Protein AF-A0A2T4XDN0-F1 (afdb_monomer_lite)

Sequence (209 aa):
MNRMSPDAYRINPTPLPFGFSVPSSPRSLPLSPVLFPLLLPLLFMLLFMYSCTPAAEEPDVRLRVDGTRIVNHEGNFLIKSIGTGNWMIQEGYMMQSSGAGIINHTQFRRKLEEVMGEARTAEFYEHWLASHMTRADVDSMKAWGFNAIRPALHYKWFTLPVEEEVWGEDPWDEKLLTGEQVAGELLSGEQVTGEQVTGEQVAGENTTM

Radius of gyration: 35.94 Å; chains: 1; bounding box: 91×111×46 Å

Structure (mmCIF, N/CA/C/O backbone):
data_AF-A0A2T4XDN0-F1
#
_entry.id   AF-A0A2T4XDN0-F1
#
loop_
_atom_site.group_PDB
_atom_site.id
_atom_site.type_symbol
_atom_site.label_atom_id
_atom_site.label_alt_id
_atom_site.label_comp_id
_atom_site.label_asym_id
_atom_site.label_entity_id
_atom_site.label_seq_id
_atom_site.pdbx_PDB_ins_code
_atom_site.Cartn_x
_atom_site.Cartn_y
_atom_site.Cartn_z
_atom_site.occupancy
_atom_site.B_iso_or_equiv
_atom_site.auth_seq_id
_atom_site.auth_comp_id
_atom_site.auth_asym_id
_atom_site.auth_atom_id
_atom_site.pdbx_PDB_model_num
ATOM 1 N N . MET A 1 1 ? -18.061 -53.455 -21.229 1.00 41.09 1 MET A N 1
ATOM 2 C CA . MET A 1 1 ? -18.573 -54.533 -20.360 1.00 41.09 1 MET A CA 1
ATOM 3 C C . MET A 1 1 ? -19.620 -53.953 -19.415 1.00 41.09 1 MET A C 1
ATOM 5 O O . MET A 1 1 ? -19.300 -53.048 -18.663 1.00 41.09 1 MET A O 1
ATOM 9 N N . ASN A 1 2 ? -20.851 -54.450 -19.552 1.00 42.31 2 ASN A N 1
ATOM 10 C CA . ASN A 1 2 ? -21.975 -54.531 -18.609 1.00 42.31 2 ASN A CA 1
ATOM 11 C C . ASN A 1 2 ? -22.352 -53.339 -17.709 1.00 42.31 2 ASN A C 1
ATOM 13 O O . ASN A 1 2 ? -21.831 -53.162 -16.613 1.00 42.31 2 ASN A O 1
ATOM 17 N N . ARG A 1 3 ? -23.432 -52.660 -18.135 1.00 43.84 3 ARG A N 1
ATOM 18 C CA . ARG A 1 3 ? -24.469 -52.112 -17.245 1.00 43.84 3 ARG A CA 1
ATOM 19 C C . ARG A 1 3 ? -25.042 -53.245 -16.391 1.00 43.84 3 ARG A C 1
ATOM 21 O O . ARG A 1 3 ? -25.419 -54.282 -16.933 1.00 43.84 3 ARG A O 1
ATOM 28 N N . MET A 1 4 ? -25.131 -53.034 -15.085 1.00 44.88 4 MET A N 1
ATOM 29 C CA . MET A 1 4 ? -25.790 -53.957 -14.166 1.00 44.88 4 MET A CA 1
ATOM 30 C C . MET A 1 4 ? -27.274 -53.568 -14.065 1.00 44.88 4 MET A C 1
ATOM 32 O O . MET A 1 4 ? -27.595 -52.423 -13.751 1.00 44.88 4 MET A O 1
ATOM 36 N N . SER A 1 5 ? -28.154 -54.506 -14.429 1.00 51.31 5 SER A N 1
ATOM 37 C CA . SER A 1 5 ? -29.617 -54.377 -14.401 1.00 51.31 5 SER A CA 1
ATOM 38 C C . SER A 1 5 ? -30.151 -54.603 -12.978 1.00 51.31 5 SER A C 1
ATOM 40 O O . SER A 1 5 ? -29.707 -55.555 -12.330 1.00 51.31 5 SER A O 1
ATOM 42 N N . PRO A 1 6 ? -31.092 -53.786 -12.478 1.00 51.03 6 PRO A N 1
ATOM 43 C CA . PRO A 1 6 ? -31.635 -53.906 -11.130 1.00 51.03 6 PRO A CA 1
ATOM 44 C C . PRO A 1 6 ? -32.832 -54.875 -11.099 1.00 51.03 6 PRO A C 1
ATOM 46 O O . PRO A 1 6 ? -33.974 -54.442 -11.050 1.00 51.03 6 PRO A O 1
ATOM 49 N N . ASP A 1 7 ? -32.577 -56.187 -11.116 1.00 52.84 7 ASP A N 1
ATOM 50 C CA . ASP A 1 7 ? -33.624 -57.230 -11.027 1.00 52.84 7 ASP A CA 1
ATOM 51 C C . ASP A 1 7 ? -33.328 -58.284 -9.943 1.00 52.84 7 ASP A C 1
ATOM 53 O O . ASP A 1 7 ? -33.542 -59.484 -10.116 1.00 52.84 7 ASP A O 1
ATOM 57 N N . ALA A 1 8 ? -32.839 -57.854 -8.782 1.00 51.38 8 ALA A N 1
ATOM 58 C CA . ALA A 1 8 ? -32.675 -58.729 -7.626 1.00 51.38 8 ALA A CA 1
ATOM 59 C C . ALA A 1 8 ? -33.581 -58.253 -6.492 1.00 51.38 8 ALA A C 1
ATOM 61 O O . ALA A 1 8 ? -33.166 -57.424 -5.699 1.00 51.38 8 ALA A O 1
ATOM 62 N N . TYR A 1 9 ? -34.830 -58.729 -6.485 1.00 42.81 9 TYR A N 1
ATOM 63 C CA . TYR A 1 9 ? -35.615 -59.157 -5.311 1.00 42.81 9 TYR A CA 1
ATOM 64 C C . TYR A 1 9 ? -37.081 -59.331 -5.736 1.00 42.81 9 TYR A C 1
ATOM 66 O O . TYR A 1 9 ? -37.933 -58.470 -5.527 1.00 42.81 9 TYR A O 1
ATOM 74 N N . ARG A 1 10 ? -37.389 -60.468 -6.370 1.00 42.38 10 ARG A N 1
ATOM 75 C CA . ARG A 1 10 ? -38.767 -60.872 -6.669 1.00 42.38 10 ARG A CA 1
ATOM 76 C C . ARG A 1 10 ? -39.216 -61.867 -5.595 1.00 42.38 10 ARG A C 1
ATOM 78 O O . ARG A 1 10 ? -38.864 -63.040 -5.641 1.00 42.38 10 ARG A O 1
ATOM 85 N N . ILE A 1 11 ? -39.950 -61.375 -4.602 1.00 51.44 11 ILE A N 1
ATOM 86 C CA . ILE A 1 11 ? -40.588 -62.179 -3.552 1.00 51.44 11 ILE A CA 1
ATOM 87 C C . ILE A 1 11 ? -41.986 -62.576 -4.041 1.00 51.44 11 ILE A C 1
ATOM 89 O O . ILE A 1 11 ? -42.805 -61.709 -4.332 1.00 51.44 11 ILE A O 1
ATOM 93 N N . ASN A 1 12 ? -42.243 -63.882 -4.162 1.00 49.56 12 ASN A N 1
ATOM 94 C CA . ASN A 1 12 ? -43.568 -64.441 -4.448 1.00 49.56 12 ASN A CA 1
ATOM 95 C C . ASN A 1 12 ? -44.382 -64.515 -3.144 1.00 49.56 12 ASN A C 1
ATOM 97 O O . ASN A 1 12 ? -43.964 -65.240 -2.239 1.00 49.56 12 ASN A O 1
ATOM 101 N N . PRO A 1 13 ? -45.538 -63.840 -3.023 1.00 51.66 13 PRO A N 1
ATOM 102 C CA . PRO A 1 13 ? -46.387 -63.994 -1.851 1.00 51.66 13 PRO A CA 1
ATOM 103 C C . PRO A 1 13 ? -47.275 -65.243 -1.970 1.00 51.66 13 PRO A C 1
ATOM 105 O O . PRO A 1 13 ? -48.045 -65.405 -2.916 1.00 51.66 13 PRO A O 1
ATOM 108 N N . THR A 1 14 ? -47.181 -66.121 -0.974 1.00 58.44 14 THR A N 1
ATOM 109 C CA . THR A 1 14 ? -48.175 -67.155 -0.652 1.00 58.44 14 THR A CA 1
ATOM 110 C C . THR A 1 14 ? -49.525 -66.524 -0.278 1.00 58.44 14 THR A C 1
ATOM 112 O O . THR A 1 14 ? -49.529 -65.481 0.381 1.00 58.44 14 THR A O 1
ATOM 115 N N . PRO A 1 15 ? -50.672 -67.135 -0.628 1.00 51.84 15 PRO A N 1
ATOM 116 C CA . PRO A 1 15 ? -51.981 -66.567 -0.323 1.00 51.84 15 PRO A CA 1
ATOM 117 C C . PRO A 1 15 ? -52.324 -66.742 1.163 1.00 51.84 15 PRO A C 1
ATOM 119 O O . PRO A 1 15 ? -52.249 -67.845 1.703 1.00 51.84 15 PRO A O 1
ATOM 122 N N . LEU A 1 16 ? -52.720 -65.652 1.823 1.00 58.50 16 LEU A N 1
ATOM 123 C CA . LEU A 1 16 ? -53.321 -65.697 3.156 1.00 58.50 16 LEU A CA 1
ATOM 124 C C . LEU A 1 16 ? -54.776 -66.191 3.045 1.00 58.50 16 LEU A C 1
ATOM 126 O O . LEU A 1 16 ? -55.491 -65.758 2.137 1.00 58.50 16 LEU A O 1
ATOM 130 N N . PRO A 1 17 ? -55.252 -67.061 3.955 1.00 58.19 17 PRO A N 1
ATOM 131 C CA . PRO A 1 17 ? -56.681 -67.261 4.141 1.00 58.19 17 PRO A CA 1
ATOM 132 C C . PRO A 1 17 ? -57.244 -66.013 4.838 1.00 58.19 17 PRO A C 1
ATOM 134 O O . PRO A 1 17 ? -56.482 -65.219 5.373 1.00 58.19 17 PRO A O 1
ATOM 137 N N . PHE A 1 18 ? -58.565 -65.867 4.870 1.00 52.88 18 PHE A N 1
ATOM 138 C CA . PHE A 1 18 ? -59.330 -64.713 5.376 1.00 52.88 18 PHE A CA 1
ATOM 139 C C . PHE A 1 18 ? -59.711 -63.707 4.289 1.00 52.88 18 PHE A C 1
ATOM 141 O O . PHE A 1 18 ? -59.019 -62.738 3.988 1.00 52.88 18 PHE A O 1
ATOM 148 N N . GLY A 1 19 ? -60.894 -63.953 3.721 1.00 57.25 19 GLY A N 1
ATOM 149 C CA . GLY A 1 19 ? -61.619 -62.971 2.937 1.00 57.25 19 GLY A CA 1
ATOM 150 C C . GLY A 1 19 ? -61.902 -61.728 3.774 1.00 57.25 19 GLY A C 1
ATOM 151 O O . GLY A 1 19 ? -62.598 -61.791 4.785 1.00 57.25 19 GLY A O 1
ATOM 152 N N . PHE A 1 20 ? -61.378 -60.597 3.319 1.00 48.47 20 PHE A N 1
ATOM 153 C CA . PHE A 1 20 ? -61.813 -59.282 3.751 1.00 48.47 20 PHE A CA 1
ATOM 154 C C . PHE A 1 20 ? -62.616 -58.657 2.616 1.00 48.47 20 PHE A C 1
ATOM 156 O O . PHE A 1 20 ? -62.112 -58.425 1.519 1.00 48.47 20 PHE A O 1
ATOM 163 N N . SER A 1 21 ? -63.897 -58.426 2.888 1.00 54.69 21 SER A N 1
ATOM 164 C CA . SER A 1 21 ? -64.780 -57.646 2.031 1.00 54.69 21 SER A CA 1
ATOM 165 C C . SER A 1 21 ? -64.221 -56.231 1.882 1.00 54.69 21 SER A C 1
ATOM 167 O O . SER A 1 21 ? -63.959 -55.561 2.880 1.00 54.69 21 SER A O 1
ATOM 169 N N . VAL A 1 22 ? -64.066 -55.768 0.641 1.00 60.12 22 VAL A N 1
ATOM 170 C CA . VAL A 1 22 ? -63.675 -54.389 0.320 1.00 60.12 22 VAL A CA 1
ATOM 171 C C . VAL A 1 22 ? -64.806 -53.446 0.752 1.00 60.12 22 VAL A C 1
ATOM 173 O O . VAL A 1 22 ? -65.928 -53.612 0.268 1.00 60.12 22 VAL A O 1
ATOM 176 N N . PRO A 1 23 ? -64.573 -52.458 1.636 1.00 55.84 23 PRO A N 1
ATOM 177 C CA . PRO A 1 23 ? -65.568 -51.432 1.893 1.00 55.84 23 PRO A CA 1
ATOM 178 C C . PRO A 1 23 ? -65.577 -50.436 0.727 1.00 55.84 23 PRO A C 1
ATOM 180 O O . PRO A 1 23 ? -64.549 -49.918 0.294 1.00 55.84 23 PRO A O 1
ATOM 183 N N . SER A 1 24 ? -66.773 -50.191 0.207 1.00 59.44 24 SER A N 1
ATOM 184 C CA . SER A 1 24 ? -67.073 -49.236 -0.853 1.00 59.44 24 SER A CA 1
ATOM 185 C C . SER A 1 24 ? -66.665 -47.806 -0.478 1.00 59.44 24 SER A C 1
ATOM 187 O O . SER A 1 24 ? -67.216 -47.251 0.469 1.00 59.44 24 SER A O 1
ATOM 189 N N . SER A 1 25 ? -65.795 -47.208 -1.302 1.00 63.31 25 SER A N 1
ATOM 190 C CA . SER A 1 25 ? -65.427 -45.779 -1.406 1.00 63.31 25 SER A CA 1
ATOM 191 C C . SER A 1 25 ? -64.879 -45.080 -0.143 1.00 63.31 25 SER A C 1
ATOM 193 O O . SER A 1 25 ? -65.433 -45.226 0.946 1.00 63.31 25 SER A O 1
ATOM 195 N N . PRO A 1 26 ? -63.823 -44.247 -0.258 1.00 54.81 26 PRO A N 1
ATOM 196 C CA . PRO A 1 26 ? -63.351 -43.455 0.870 1.00 54.81 26 PRO A CA 1
ATOM 197 C C . PRO A 1 26 ? -64.434 -42.445 1.260 1.00 54.81 26 PRO A C 1
ATOM 199 O O . PRO A 1 26 ? -64.759 -41.525 0.510 1.00 54.81 26 PRO A O 1
ATOM 202 N N . ARG A 1 27 ? -65.003 -42.624 2.453 1.00 60.25 27 ARG A N 1
ATOM 203 C CA . ARG A 1 27 ? -65.869 -41.631 3.088 1.00 60.25 27 ARG A CA 1
ATOM 204 C C . ARG A 1 27 ? -64.996 -40.406 3.358 1.00 60.25 27 ARG A C 1
ATOM 206 O O . ARG A 1 27 ? -64.143 -40.443 4.241 1.00 60.25 27 ARG A O 1
ATOM 213 N N . SER A 1 28 ? -65.166 -39.355 2.560 1.00 59.00 28 SER A N 1
ATOM 214 C CA . SER A 1 28 ? -64.529 -38.059 2.783 1.00 59.00 28 SER A CA 1
ATOM 215 C C . SER A 1 28 ? -64.832 -37.616 4.212 1.00 59.00 28 SER A C 1
ATOM 217 O O . SER A 1 28 ? -65.996 -37.387 4.550 1.00 59.00 28 SER A O 1
ATOM 219 N N . LEU A 1 29 ? -63.806 -37.546 5.059 1.00 65.00 29 LEU A N 1
ATOM 220 C CA . LEU A 1 29 ? -63.936 -36.951 6.382 1.00 65.00 29 LEU A CA 1
ATOM 221 C C . LEU A 1 29 ? -64.414 -35.508 6.180 1.00 65.00 29 LEU A C 1
ATOM 223 O O . LEU A 1 29 ? -63.736 -34.755 5.475 1.00 65.00 29 LEU A O 1
ATOM 227 N N . PRO A 1 30 ? -65.566 -35.105 6.740 1.00 55.44 30 PRO A N 1
ATOM 228 C CA . PRO A 1 30 ? -65.969 -33.718 6.671 1.00 55.44 30 PRO A CA 1
ATOM 229 C C . PRO A 1 30 ? -65.007 -3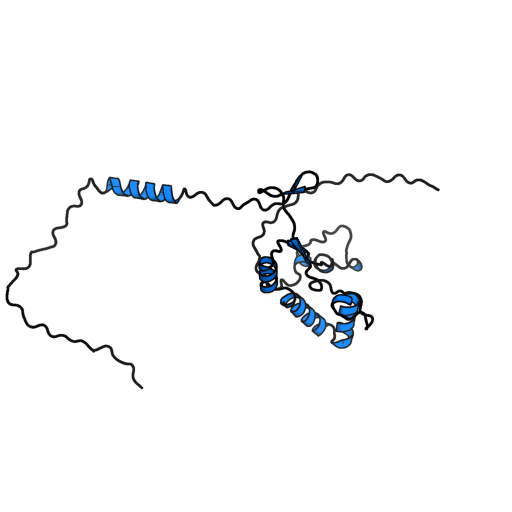2.949 7.575 1.00 55.44 30 PRO A C 1
ATOM 231 O O . PRO A 1 30 ? -65.122 -33.008 8.800 1.00 55.44 30 PRO A O 1
ATOM 234 N N . LEU A 1 31 ? -64.028 -32.252 6.990 1.00 57.78 31 LEU A N 1
ATOM 235 C CA . LEU A 1 31 ? -63.376 -31.166 7.712 1.00 57.78 31 LEU A CA 1
ATOM 236 C C . LEU A 1 31 ? -64.500 -30.224 8.142 1.00 57.78 31 LEU A C 1
ATOM 238 O O . LEU A 1 31 ? -65.220 -29.680 7.304 1.00 57.78 31 LEU A O 1
ATOM 242 N N . SER A 1 32 ? -64.713 -30.114 9.451 1.00 59.09 32 SER A N 1
ATOM 243 C CA . SER A 1 32 ? -65.764 -29.265 9.987 1.00 59.09 32 SER A CA 1
ATOM 244 C C . SER A 1 32 ? -65.513 -27.822 9.519 1.00 59.09 32 SER A C 1
ATOM 246 O O . SER A 1 32 ? -64.378 -27.339 9.593 1.00 59.09 32 SER A O 1
ATOM 248 N N . PRO A 1 33 ? -66.546 -27.096 9.057 1.00 56.62 33 PRO A N 1
ATOM 249 C CA . PRO A 1 33 ? -66.406 -25.753 8.476 1.00 56.62 33 PRO A CA 1
ATOM 250 C C . PRO A 1 33 ? -65.955 -24.684 9.490 1.00 56.62 33 PRO A C 1
ATOM 252 O O . PRO A 1 33 ? -65.863 -23.507 9.161 1.00 56.62 33 PRO A O 1
ATOM 255 N N . VAL A 1 34 ? -65.663 -25.090 10.727 1.00 58.38 34 VAL A N 1
ATOM 256 C CA . VAL A 1 34 ? -65.302 -24.227 11.853 1.00 58.38 34 VAL A CA 1
ATOM 257 C C . VAL A 1 34 ? -63.788 -24.216 12.108 1.00 58.38 34 VAL A C 1
ATOM 259 O O . VAL A 1 34 ? -63.280 -23.261 12.686 1.00 58.38 34 VAL A O 1
ATOM 262 N N . LEU A 1 35 ? -63.037 -25.227 11.644 1.00 55.84 35 LEU A N 1
ATOM 263 C CA . LEU A 1 35 ? -61.590 -25.324 11.900 1.00 55.84 35 LEU A CA 1
ATOM 264 C C . LEU A 1 35 ? -60.733 -24.578 10.855 1.00 55.84 35 LEU A C 1
ATOM 266 O O . LEU A 1 35 ? -59.644 -24.100 11.158 1.00 55.84 35 LEU A O 1
ATOM 270 N N . PHE A 1 36 ? -61.246 -24.429 9.631 1.00 56.28 36 PHE A N 1
ATOM 271 C CA . PHE A 1 36 ? -60.582 -23.732 8.522 1.00 56.28 36 PHE A CA 1
ATOM 272 C C . PHE A 1 36 ? -60.417 -22.199 8.701 1.00 56.28 36 PHE A C 1
ATOM 274 O O . PHE A 1 36 ? -59.337 -21.693 8.392 1.00 56.28 36 PHE A O 1
ATOM 281 N N . PRO A 1 37 ? -61.396 -21.432 9.238 1.00 58.31 37 PRO A N 1
ATOM 282 C CA . PRO A 1 37 ? -61.262 -19.977 9.383 1.00 58.31 37 PRO A CA 1
ATOM 283 C C . PRO A 1 37 ? -60.311 -19.547 10.511 1.00 58.31 37 PRO A C 1
ATOM 285 O O . PRO A 1 37 ? -59.967 -18.374 10.589 1.00 58.31 37 PRO A O 1
ATOM 288 N N . LEU A 1 38 ? -59.871 -20.474 11.371 1.00 62.22 38 LEU A N 1
ATOM 289 C CA . LEU A 1 38 ? -58.929 -20.218 12.469 1.00 62.22 38 LEU A CA 1
ATOM 290 C C . LEU A 1 38 ? -57.463 -20.451 12.073 1.00 62.22 38 LEU A C 1
ATOM 292 O O . LEU A 1 38 ? -56.564 -19.876 12.677 1.00 62.22 38 LEU A O 1
ATOM 296 N N . LEU A 1 39 ? -57.213 -21.259 11.040 1.00 70.06 39 LEU A N 1
ATOM 297 C CA . LEU A 1 39 ? -55.868 -21.683 10.638 1.00 70.06 39 LEU A CA 1
ATOM 298 C C . LEU A 1 39 ? -55.191 -20.668 9.699 1.00 70.06 39 LEU A C 1
ATOM 300 O O . LEU A 1 39 ? -53.987 -20.445 9.786 1.00 70.06 39 LEU A O 1
ATOM 304 N N . LEU A 1 40 ? -55.980 -19.989 8.860 1.00 78.62 40 LEU A N 1
ATOM 305 C CA . LEU A 1 40 ? -55.520 -18.913 7.979 1.00 78.62 40 LEU A CA 1
ATOM 306 C C . LEU A 1 40 ? -55.043 -17.653 8.736 1.00 78.62 40 LEU A C 1
ATOM 308 O O . LEU A 1 40 ? -53.943 -17.194 8.434 1.00 78.62 40 LEU A O 1
ATOM 312 N N . PRO A 1 41 ? -55.773 -17.101 9.731 1.00 81.00 41 PRO A N 1
ATOM 313 C CA . PRO A 1 41 ? -55.275 -15.971 10.517 1.00 81.00 41 PRO A CA 1
ATOM 314 C C . PRO A 1 41 ? -54.108 -16.366 11.430 1.00 81.00 41 PRO A C 1
ATOM 316 O O . PRO A 1 41 ? -53.241 -15.535 11.669 1.00 81.00 41 PRO A O 1
ATOM 319 N N . LEU A 1 42 ? -54.031 -17.624 11.888 1.00 79.25 42 LEU A N 1
ATOM 320 C CA . LEU A 1 42 ? -52.882 -18.135 12.646 1.00 79.25 42 LEU A CA 1
ATOM 321 C C . LEU A 1 42 ? -51.618 -18.202 11.773 1.00 79.25 42 LEU A C 1
ATOM 323 O O . LEU A 1 42 ? -50.546 -17.784 12.202 1.00 79.25 42 LEU A O 1
ATOM 327 N N . LEU A 1 43 ? -51.752 -18.672 10.528 1.00 82.81 43 LEU A N 1
ATOM 328 C CA . LEU A 1 43 ? -50.676 -18.673 9.535 1.00 82.81 43 LEU A CA 1
ATOM 329 C C . LEU A 1 43 ? -50.253 -17.241 9.172 1.00 82.81 43 LEU A C 1
ATOM 331 O O . LEU A 1 43 ? -49.061 -16.963 9.083 1.00 82.81 43 LEU A O 1
ATOM 335 N N . PHE A 1 44 ? -51.215 -16.325 9.025 1.00 79.62 44 PHE A N 1
ATOM 336 C CA . PHE A 1 44 ? -50.955 -14.907 8.763 1.00 79.62 44 PHE A CA 1
ATOM 337 C C . PHE A 1 44 ? -50.264 -14.218 9.950 1.00 79.62 44 PHE A C 1
ATOM 339 O O . PHE A 1 44 ? -49.352 -13.424 9.752 1.00 79.62 44 PHE A O 1
ATOM 346 N N . MET A 1 45 ? -50.644 -14.562 11.185 1.00 81.69 45 MET A N 1
ATOM 347 C CA . MET A 1 45 ? -50.017 -14.072 12.416 1.00 81.69 45 MET A CA 1
ATOM 348 C C . MET A 1 45 ? -48.585 -14.603 12.576 1.00 81.69 45 MET A C 1
ATOM 350 O O . MET A 1 45 ? -47.694 -13.846 12.957 1.00 81.69 45 MET A O 1
ATOM 354 N N . LEU A 1 46 ? -48.341 -15.872 12.232 1.00 80.88 46 LEU A N 1
ATOM 355 C CA . LEU A 1 46 ? -47.000 -16.466 12.192 1.00 80.88 46 LEU A CA 1
ATOM 356 C C . LEU A 1 46 ? -46.121 -15.825 11.108 1.00 80.88 46 LEU A C 1
ATOM 358 O O . LEU A 1 46 ? -44.972 -15.498 11.385 1.00 80.88 46 LEU A O 1
ATOM 362 N N . LEU A 1 47 ? -46.662 -15.577 9.911 1.00 79.06 47 LEU A N 1
ATOM 363 C CA . LEU A 1 47 ? -45.976 -14.854 8.828 1.00 79.06 47 LEU A CA 1
ATOM 364 C C . LEU A 1 47 ? -45.675 -13.395 9.198 1.00 79.06 47 LEU A C 1
ATOM 366 O O . LEU A 1 47 ? -44.596 -12.889 8.886 1.00 79.06 47 LEU A O 1
ATOM 370 N N . PHE A 1 48 ? -46.593 -12.729 9.899 1.00 77.25 48 PHE A N 1
ATOM 371 C CA . PHE A 1 48 ? -46.406 -11.360 10.377 1.00 77.25 48 PHE A CA 1
ATOM 372 C C . PHE A 1 48 ? -45.336 -11.283 11.475 1.00 77.25 48 PHE A C 1
ATOM 374 O O . PHE A 1 48 ? -44.479 -10.405 11.434 1.00 77.25 48 PHE A O 1
ATOM 381 N N . MET A 1 49 ? -45.314 -12.247 12.402 1.00 76.94 49 MET A N 1
ATOM 382 C CA . MET A 1 49 ? -44.244 -12.376 13.400 1.00 76.94 49 MET A CA 1
ATOM 383 C C . MET A 1 49 ? -42.884 -12.686 12.758 1.00 76.94 49 MET A C 1
ATOM 385 O O . MET A 1 49 ? -41.878 -12.145 13.203 1.00 76.94 49 MET A O 1
ATOM 389 N N . TYR A 1 50 ? -42.843 -13.489 11.688 1.00 74.44 50 TYR A N 1
ATOM 390 C CA . TYR A 1 50 ? -41.605 -13.786 10.950 1.00 74.44 50 TYR A CA 1
ATOM 391 C C . TYR A 1 50 ? -41.081 -12.584 10.151 1.00 74.44 50 TYR A C 1
ATOM 393 O O . TYR A 1 50 ? -39.881 -12.445 9.952 1.00 74.44 50 TYR A O 1
ATOM 401 N N . SER A 1 51 ? -41.977 -11.694 9.716 1.00 72.06 51 SER A N 1
ATOM 402 C CA . SER A 1 51 ? -41.623 -10.445 9.022 1.00 72.06 51 SER A CA 1
ATOM 403 C C . SER A 1 51 ? -41.165 -9.343 9.984 1.00 72.06 51 SER A C 1
ATOM 405 O O . SER A 1 51 ? -40.657 -8.313 9.551 1.00 72.06 51 SER A O 1
ATOM 407 N N . CYS A 1 52 ? -41.346 -9.556 11.290 1.00 64.19 52 CYS A N 1
ATOM 408 C CA . CYS A 1 52 ? -40.924 -8.662 12.361 1.00 64.19 52 CYS A CA 1
ATOM 409 C C . CYS A 1 52 ? -39.662 -9.199 13.056 1.00 64.19 52 CYS A C 1
ATOM 411 O O . CYS A 1 52 ? -39.523 -9.134 14.275 1.00 64.19 52 CYS A O 1
ATOM 413 N N . THR A 1 53 ? -38.729 -9.765 12.293 1.00 73.94 53 THR A N 1
ATOM 414 C CA . THR A 1 53 ? -37.349 -9.868 12.766 1.00 73.94 53 THR A CA 1
ATOM 415 C C . THR A 1 53 ? -36.709 -8.493 12.585 1.00 73.94 53 THR A C 1
ATOM 417 O O . THR A 1 53 ? -36.653 -8.029 11.442 1.00 73.94 53 THR A O 1
ATOM 420 N N . PRO A 1 54 ? -36.256 -7.810 13.653 1.00 69.56 54 PRO A N 1
ATOM 421 C CA . PRO A 1 54 ? -35.476 -6.594 13.478 1.00 69.56 54 PRO A CA 1
ATOM 422 C C . PRO A 1 54 ? -34.269 -6.934 12.601 1.00 69.56 54 PRO A C 1
ATOM 424 O O . PRO A 1 54 ? -33.575 -7.921 12.856 1.00 69.56 54 PRO A O 1
ATOM 427 N N . ALA A 1 55 ? -34.060 -6.156 11.537 1.00 68.69 55 ALA A N 1
ATOM 428 C CA . ALA A 1 55 ? -32.810 -6.211 10.798 1.00 68.69 55 ALA A CA 1
ATOM 429 C C . ALA A 1 55 ? -31.679 -5.987 11.809 1.00 68.69 55 ALA A C 1
ATOM 431 O O . ALA A 1 55 ? -31.785 -5.089 12.647 1.00 68.69 55 ALA A O 1
ATOM 432 N N . ALA A 1 56 ? -30.651 -6.837 11.784 1.00 66.75 56 ALA A N 1
ATOM 433 C CA . ALA A 1 56 ? -29.459 -6.595 12.579 1.00 66.75 56 ALA A CA 1
ATOM 434 C C . ALA A 1 56 ? -28.920 -5.221 12.166 1.00 66.75 56 ALA A C 1
ATOM 436 O O . ALA A 1 56 ? -28.574 -5.016 11.005 1.00 66.75 56 ALA A O 1
ATOM 437 N N . GLU A 1 57 ? -28.962 -4.262 13.086 1.00 62.53 57 GLU A N 1
ATOM 438 C CA . GLU A 1 57 ? -28.381 -2.946 12.867 1.00 62.53 57 GLU A CA 1
ATOM 439 C C . GLU A 1 57 ? -26.867 -3.166 12.815 1.00 62.53 57 GLU A C 1
ATOM 441 O O . GLU A 1 57 ? -26.262 -3.578 13.809 1.00 62.53 57 GLU A O 1
ATOM 446 N N . GLU A 1 58 ? -26.278 -3.023 11.626 1.00 65.94 58 GLU A N 1
ATOM 447 C CA . GLU A 1 58 ? -24.832 -3.139 11.467 1.00 65.94 58 GLU A CA 1
ATOM 448 C C . GLU A 1 58 ? -24.173 -2.088 12.377 1.00 65.94 58 GLU A C 1
ATOM 450 O O . GLU A 1 58 ? -24.577 -0.920 12.354 1.00 65.94 58 GLU A O 1
ATOM 455 N N . PRO A 1 59 ? -23.204 -2.480 13.219 1.00 65.12 59 PRO A N 1
ATOM 456 C CA . PRO A 1 59 ? -22.548 -1.550 14.127 1.00 65.12 59 PRO A CA 1
ATOM 457 C C . PRO A 1 59 ? -21.967 -0.354 13.358 1.00 65.12 59 PRO A C 1
ATOM 459 O O . PRO A 1 59 ? -21.320 -0.539 12.329 1.00 65.12 59 PRO A O 1
ATOM 462 N N . ASP A 1 60 ? -22.168 0.876 13.855 1.00 69.12 60 ASP A N 1
ATOM 463 C CA . ASP A 1 60 ? -21.610 2.094 13.240 1.00 69.12 60 ASP A CA 1
ATOM 464 C C . ASP A 1 60 ? -20.072 2.065 13.286 1.00 69.12 60 ASP A C 1
ATOM 466 O O . ASP A 1 60 ? -19.442 2.526 14.240 1.00 69.12 60 ASP A O 1
ATOM 470 N N . VAL A 1 61 ? -19.453 1.524 12.235 1.00 75.56 61 VAL A N 1
ATOM 471 C CA . VAL A 1 61 ? -17.996 1.363 12.099 1.00 75.56 61 VAL A CA 1
ATOM 472 C C . VAL A 1 61 ? -17.236 2.686 11.951 1.00 75.56 61 VAL A C 1
ATOM 474 O O . VAL A 1 61 ? -16.003 2.683 11.892 1.00 75.56 61 VAL A O 1
ATOM 477 N N . ARG A 1 62 ? -17.926 3.831 11.880 1.00 89.25 62 ARG A N 1
ATOM 478 C CA . ARG A 1 62 ? -17.276 5.128 11.679 1.00 89.25 62 ARG A CA 1
ATOM 479 C C . ARG A 1 62 ? -16.431 5.518 12.884 1.00 89.25 62 ARG A C 1
ATOM 481 O O . ARG A 1 62 ? -16.906 5.612 14.015 1.00 89.25 62 ARG A O 1
ATOM 488 N N . LEU A 1 63 ? -15.182 5.866 12.602 1.00 92.25 63 LEU A N 1
ATOM 489 C CA . LEU A 1 63 ? -14.301 6.490 13.577 1.00 92.25 63 LEU A CA 1
ATOM 490 C C . LEU A 1 63 ? -14.609 7.986 13.684 1.00 92.25 63 LEU A C 1
ATOM 492 O O . LEU A 1 63 ? -14.884 8.658 12.688 1.00 92.25 63 LEU A O 1
ATOM 496 N N . ARG A 1 64 ? -14.560 8.516 14.904 1.00 94.19 64 ARG A N 1
ATOM 497 C CA . ARG A 1 64 ? -14.736 9.939 15.217 1.00 94.19 64 ARG A CA 1
ATOM 498 C C . ARG A 1 64 ? -13.638 10.388 16.176 1.00 94.19 64 ARG A C 1
ATOM 500 O O . ARG A 1 64 ? -12.980 9.565 16.812 1.00 94.19 64 ARG A O 1
ATOM 507 N N . VAL A 1 65 ? -13.446 11.697 16.281 1.00 96.19 65 VAL A N 1
ATOM 508 C CA . VAL A 1 65 ? -12.500 12.302 17.225 1.00 96.19 65 VAL A CA 1
ATOM 509 C C . VAL A 1 65 ? -13.272 12.855 18.422 1.00 96.19 65 VAL A C 1
ATOM 511 O O . VAL A 1 65 ? -14.237 13.594 18.243 1.00 96.19 65 VAL A O 1
ATOM 514 N N . ASP A 1 66 ? -12.835 12.509 19.631 1.00 95.00 66 ASP A N 1
ATOM 515 C CA . ASP A 1 66 ? -13.322 13.055 20.904 1.00 95.00 66 ASP A CA 1
ATOM 516 C C . ASP A 1 66 ? -12.125 13.609 21.696 1.00 95.00 66 ASP A C 1
ATOM 518 O O . ASP A 1 66 ? -11.359 12.871 22.331 1.00 95.00 66 ASP A O 1
ATOM 522 N N . GLY A 1 67 ? -11.910 14.924 21.588 1.00 95.62 67 GLY A N 1
ATOM 523 C CA . GLY A 1 67 ? -10.715 15.594 22.098 1.00 95.62 67 GLY A CA 1
ATOM 524 C C . GLY A 1 67 ? -9.451 15.063 21.418 1.00 95.62 67 GLY A C 1
ATOM 525 O O . GLY A 1 67 ? -9.231 15.294 20.235 1.00 95.62 67 GLY A O 1
ATOM 526 N N . THR A 1 68 ? -8.615 14.345 22.168 1.00 94.94 68 THR A N 1
ATOM 527 C CA . THR A 1 68 ? -7.386 13.703 21.663 1.00 94.94 68 THR A CA 1
ATOM 528 C C . THR A 1 68 ? -7.548 12.204 21.393 1.00 94.94 68 THR A C 1
ATOM 530 O O . THR A 1 68 ? -6.571 11.530 21.065 1.00 94.94 68 THR A O 1
ATOM 533 N N . ARG A 1 69 ? -8.758 11.652 21.559 1.00 95.50 69 ARG A N 1
ATOM 534 C CA . ARG A 1 69 ? -9.045 10.222 21.391 1.00 95.50 69 ARG A CA 1
ATOM 535 C C . ARG A 1 69 ? -9.721 9.960 20.050 1.00 95.50 69 ARG A C 1
ATOM 537 O O . ARG A 1 69 ? -10.546 10.748 19.599 1.00 95.50 69 ARG A O 1
ATOM 544 N N . ILE A 1 70 ? -9.403 8.813 19.456 1.00 95.38 70 ILE A N 1
ATOM 545 C CA . ILE A 1 70 ? -10.169 8.236 18.348 1.00 95.38 70 ILE A CA 1
ATOM 546 C C . ILE A 1 70 ? -11.179 7.271 18.967 1.00 95.38 70 ILE A C 1
ATOM 548 O O . ILE A 1 70 ? -10.803 6.439 19.797 1.00 95.38 70 ILE A O 1
ATOM 552 N N . VAL A 1 71 ? -12.452 7.406 18.603 1.00 94.88 71 VAL A N 1
ATOM 553 C CA . VAL A 1 71 ? -13.559 6.629 19.172 1.00 94.88 71 VAL A CA 1
ATOM 554 C C . VAL A 1 71 ? -14.466 6.048 18.085 1.00 94.88 71 VAL A C 1
ATOM 556 O O . VAL A 1 71 ? -14.579 6.621 17.003 1.00 94.88 71 VAL A O 1
ATOM 559 N N . ASN A 1 72 ? -15.115 4.923 18.374 1.00 92.19 72 ASN A N 1
ATOM 560 C CA . ASN A 1 72 ? -16.215 4.334 17.600 1.00 92.19 72 ASN A CA 1
ATOM 561 C C . ASN A 1 72 ? -17.466 4.196 18.502 1.00 92.19 72 ASN A C 1
ATOM 563 O O . ASN A 1 72 ? -17.494 4.739 19.611 1.00 92.19 72 ASN A O 1
ATOM 567 N N . HIS A 1 73 ? -18.494 3.459 18.065 1.00 89.69 73 HIS A N 1
ATOM 568 C CA . HIS A 1 73 ? -19.704 3.224 18.870 1.00 89.69 73 HIS A CA 1
ATOM 569 C C . HIS A 1 73 ? -19.455 2.466 20.197 1.00 89.69 73 HIS A C 1
ATOM 571 O O . HIS A 1 73 ? -20.302 2.507 21.087 1.00 89.69 73 HIS A O 1
ATOM 577 N N . GLU A 1 74 ? -18.311 1.789 20.352 1.00 90.00 74 GLU A N 1
ATOM 578 C CA . GLU A 1 74 ? -17.914 1.046 21.562 1.00 90.00 74 GLU A CA 1
ATOM 579 C C . GLU A 1 74 ? -17.044 1.883 22.516 1.00 90.00 74 GLU A C 1
ATOM 581 O O . GLU A 1 74 ? -16.739 1.447 23.629 1.00 90.00 74 GLU A O 1
ATOM 586 N N . GLY A 1 75 ? -16.641 3.091 22.107 1.00 91.62 75 GLY A N 1
ATOM 587 C CA . GLY A 1 75 ? -15.749 3.966 22.864 1.00 91.62 75 GLY A CA 1
ATOM 588 C C . GLY A 1 75 ? -14.368 4.078 22.224 1.00 91.62 75 GLY A C 1
ATOM 589 O O . GLY A 1 75 ? -14.254 4.299 21.025 1.00 91.62 75 GLY A O 1
ATOM 590 N N . ASN A 1 76 ? -13.300 4.009 23.023 1.00 94.88 76 ASN A N 1
ATOM 591 C CA . ASN A 1 76 ? -11.936 4.252 22.540 1.00 94.88 76 ASN A CA 1
ATOM 592 C C . ASN A 1 76 ? -11.492 3.201 21.515 1.00 94.88 76 ASN A C 1
ATOM 594 O O . ASN A 1 76 ? -11.489 2.005 21.805 1.00 94.88 76 ASN A O 1
ATOM 598 N N . PHE A 1 77 ? -11.003 3.663 20.367 1.00 94.06 77 PHE A N 1
ATOM 599 C CA . PHE A 1 77 ? -10.537 2.812 19.284 1.00 94.06 77 PHE A CA 1
ATOM 600 C C . PHE A 1 77 ? -9.022 2.936 19.092 1.00 94.06 77 PHE A C 1
ATOM 602 O O . PHE A 1 77 ? -8.491 4.024 18.865 1.00 94.06 77 PHE A O 1
ATOM 609 N N . LEU A 1 78 ? -8.314 1.805 19.155 1.00 94.31 78 LEU A N 1
ATOM 610 C CA . LEU A 1 78 ? -6.877 1.742 18.889 1.00 94.31 78 LEU A CA 1
ATOM 611 C C . LEU A 1 78 ? -6.626 1.251 17.463 1.00 94.31 78 LEU A C 1
ATOM 613 O O . LEU A 1 78 ? -6.882 0.087 17.150 1.00 94.31 78 LEU A O 1
ATOM 617 N N . ILE A 1 79 ? -6.053 2.113 16.625 1.00 94.62 79 ILE A N 1
ATOM 618 C CA . ILE A 1 79 ? -5.634 1.745 15.271 1.00 94.62 79 ILE A CA 1
ATOM 619 C C . ILE A 1 79 ? -4.329 0.946 15.349 1.00 94.62 79 ILE A C 1
ATOM 621 O O . ILE A 1 79 ? -3.284 1.455 15.755 1.00 94.62 79 ILE A O 1
ATOM 625 N N . LYS A 1 80 ? -4.390 -0.311 14.919 1.00 95.88 80 LYS A N 1
ATOM 626 C CA . LYS A 1 80 ? -3.255 -1.211 14.718 1.00 95.88 80 LYS A CA 1
ATOM 627 C C . LYS A 1 80 ? -3.092 -1.394 13.219 1.00 95.88 80 LYS A C 1
ATOM 629 O O . LYS A 1 80 ? -3.761 -2.234 12.617 1.00 95.88 80 LYS A O 1
ATOM 634 N N . SER A 1 81 ? -2.232 -0.569 12.630 1.00 94.75 81 SER A N 1
ATOM 635 C CA . SER A 1 81 ? -2.011 -0.557 11.185 1.00 94.75 81 SER A CA 1
ATOM 636 C C . SER A 1 81 ? -0.697 -1.212 10.781 1.00 94.75 81 SER A C 1
ATOM 638 O O . SER A 1 81 ? 0.280 -1.178 11.531 1.00 94.75 81 SER A O 1
ATOM 640 N N . ILE A 1 82 ? -0.683 -1.774 9.574 1.00 94.06 82 ILE A N 1
ATOM 641 C CA . ILE A 1 82 ? 0.524 -2.238 8.889 1.00 94.06 82 ILE A CA 1
ATOM 642 C C . ILE A 1 82 ? 0.571 -1.659 7.472 1.00 94.06 82 ILE A C 1
ATOM 644 O O . ILE A 1 82 ? -0.463 -1.454 6.833 1.00 94.06 82 ILE A O 1
ATOM 648 N N . GLY A 1 83 ? 1.775 -1.328 7.005 1.00 92.25 83 GLY A N 1
ATOM 649 C CA . GLY A 1 83 ? 1.995 -0.801 5.661 1.00 92.25 83 GLY A CA 1
ATOM 650 C C . GLY A 1 83 ? 2.161 -1.905 4.619 1.00 92.25 83 GLY A C 1
ATOM 651 O O . GLY A 1 83 ? 2.760 -2.938 4.905 1.00 92.25 83 GLY A O 1
ATOM 652 N N . THR A 1 84 ? 1.696 -1.661 3.394 1.00 91.44 84 THR A N 1
ATOM 653 C CA . THR A 1 84 ? 1.885 -2.551 2.230 1.00 91.44 84 THR A CA 1
ATOM 654 C C . THR A 1 84 ? 3.066 -2.083 1.378 1.00 91.44 84 THR A C 1
ATOM 656 O O . THR A 1 84 ? 2.927 -1.721 0.209 1.00 91.44 84 THR A O 1
ATOM 659 N N . GLY A 1 85 ? 4.245 -2.014 2.002 1.00 89.94 85 GLY A N 1
ATOM 660 C CA . GLY A 1 85 ? 5.453 -1.500 1.354 1.00 89.94 85 GLY A CA 1
ATOM 661 C C . GLY A 1 85 ? 5.756 -2.209 0.030 1.00 89.94 85 GLY A C 1
ATOM 662 O O . GLY A 1 85 ? 5.483 -3.402 -0.133 1.00 89.94 85 GLY A O 1
ATOM 663 N N . ASN A 1 86 ? 6.303 -1.460 -0.926 1.00 91.81 86 ASN A N 1
ATOM 664 C CA . ASN A 1 86 ? 6.595 -1.902 -2.292 1.00 91.81 86 ASN A CA 1
ATOM 665 C C . ASN A 1 86 ? 5.412 -2.314 -3.177 1.00 91.81 86 ASN A C 1
ATOM 667 O O . ASN A 1 86 ? 5.643 -2.605 -4.350 1.00 91.81 86 ASN A O 1
ATOM 671 N N . TRP A 1 87 ? 4.166 -2.299 -2.692 1.00 92.06 87 TRP A N 1
ATOM 672 C CA . TRP A 1 87 ? 3.027 -2.701 -3.520 1.00 92.06 87 TRP A CA 1
ATOM 673 C C . TRP A 1 87 ? 2.795 -1.723 -4.679 1.00 92.06 87 TRP A C 1
ATOM 675 O O . TRP A 1 87 ? 3.084 -2.042 -5.829 1.00 92.06 87 TRP A O 1
ATOM 685 N N . MET A 1 88 ? 2.343 -0.504 -4.377 1.00 90.12 88 MET A N 1
ATOM 686 C CA . MET A 1 88 ? 2.027 0.522 -5.381 1.00 90.12 88 MET A CA 1
ATOM 687 C C . MET A 1 88 ? 3.157 1.537 -5.606 1.00 90.12 88 MET A C 1
ATOM 689 O O . MET A 1 88 ? 3.108 2.318 -6.559 1.00 90.12 88 MET A O 1
ATOM 693 N N . ILE A 1 89 ? 4.182 1.524 -4.750 1.00 90.94 89 ILE A N 1
ATOM 694 C CA . ILE A 1 89 ? 5.377 2.364 -4.850 1.00 90.94 89 ILE A CA 1
ATOM 695 C C . ILE A 1 89 ? 6.600 1.576 -4.385 1.00 90.94 89 ILE A C 1
ATOM 697 O O . ILE A 1 89 ? 6.615 1.086 -3.263 1.00 90.94 89 ILE A O 1
ATOM 701 N N . GLN A 1 90 ? 7.619 1.442 -5.238 1.00 91.62 90 GLN A N 1
ATOM 702 C CA . GLN A 1 90 ? 8.844 0.707 -4.910 1.00 91.62 90 GLN A CA 1
ATOM 703 C C . GLN A 1 90 ? 9.887 1.605 -4.237 1.00 91.62 90 GLN A C 1
ATOM 705 O O . GLN A 1 90 ? 10.254 2.669 -4.743 1.00 91.62 90 GLN A O 1
ATOM 710 N N . GLU A 1 91 ? 10.412 1.125 -3.118 1.00 90.31 91 GLU A N 1
ATOM 711 C CA . GLU A 1 91 ? 11.434 1.765 -2.301 1.00 90.31 91 GLU A CA 1
ATOM 712 C C . GLU A 1 91 ? 12.721 0.931 -2.365 1.00 90.31 91 GLU A C 1
ATOM 714 O O . GLU A 1 91 ? 12.747 -0.255 -2.017 1.00 90.31 91 GLU A O 1
ATOM 719 N N . GLY A 1 92 ? 13.817 1.543 -2.817 1.00 88.56 92 GLY A N 1
ATOM 720 C CA . GLY A 1 92 ? 15.038 0.815 -3.171 1.00 88.56 92 GLY A CA 1
ATOM 721 C C . GLY A 1 92 ? 15.686 0.051 -2.013 1.00 88.56 92 GLY A C 1
ATOM 722 O O . GLY A 1 92 ? 16.279 -1.005 -2.230 1.00 88.56 92 GLY A O 1
ATOM 723 N N . TYR A 1 93 ? 15.531 0.522 -0.770 1.00 90.12 93 TYR A N 1
ATOM 724 C CA . TYR A 1 93 ? 16.069 -0.187 0.397 1.00 90.12 93 TYR A CA 1
ATOM 725 C C . TYR A 1 93 ? 15.314 -1.493 0.680 1.00 90.12 93 TYR A C 1
ATOM 727 O O . TYR A 1 93 ? 15.946 -2.498 0.997 1.00 90.12 93 TYR A O 1
ATOM 735 N N . MET A 1 94 ? 13.988 -1.513 0.511 1.00 90.12 94 MET A N 1
ATOM 736 C CA . MET A 1 94 ? 13.173 -2.720 0.687 1.00 90.12 94 MET A CA 1
ATOM 737 C C . MET A 1 94 ? 13.406 -3.721 -0.450 1.00 90.12 94 MET A C 1
ATOM 739 O O . MET A 1 94 ? 13.347 -4.927 -0.235 1.00 90.12 94 MET A O 1
ATOM 743 N N . MET A 1 95 ? 13.713 -3.217 -1.649 1.00 89.62 95 MET A N 1
ATOM 744 C CA . MET A 1 95 ? 14.071 -4.024 -2.824 1.00 89.62 95 MET A CA 1
ATOM 745 C C . MET A 1 95 ? 15.542 -4.467 -2.841 1.00 89.62 95 MET A C 1
ATOM 747 O O . MET A 1 95 ? 15.960 -5.144 -3.776 1.00 89.62 95 MET A O 1
ATOM 751 N N . GLN A 1 96 ? 16.345 -4.059 -1.849 1.00 91.81 96 GLN A N 1
ATOM 752 C CA . GLN A 1 96 ? 17.800 -4.271 -1.807 1.00 91.81 96 GLN A CA 1
ATOM 753 C C . GLN A 1 96 ? 18.536 -3.764 -3.064 1.00 91.81 96 GLN A C 1
ATOM 755 O O . GLN A 1 96 ? 19.620 -4.231 -3.408 1.00 91.81 96 GLN A O 1
ATOM 760 N N . SER A 1 97 ? 17.970 -2.766 -3.743 1.00 89.94 97 SER A N 1
ATOM 761 C CA . SER A 1 97 ? 18.485 -2.225 -5.001 1.00 89.94 97 SER A CA 1
ATOM 762 C C . SER A 1 97 ? 19.349 -0.975 -4.811 1.00 89.94 97 SER A C 1
ATOM 764 O O . SER A 1 97 ? 19.991 -0.515 -5.758 1.00 89.94 97 SER A O 1
ATOM 766 N N . SER A 1 98 ? 19.430 -0.442 -3.586 1.00 87.62 98 SER A N 1
ATOM 767 C CA . SER A 1 98 ? 20.223 0.754 -3.270 1.00 87.62 98 SER A CA 1
ATOM 768 C C . SER A 1 98 ? 21.708 0.599 -3.616 1.00 87.62 98 SER A C 1
ATOM 770 O O . SER A 1 98 ? 22.330 1.556 -4.069 1.00 87.62 98 SER A O 1
ATOM 772 N N . GLY A 1 99 ? 22.276 -0.606 -3.471 1.00 87.44 99 GLY A N 1
ATOM 773 C CA . GLY A 1 99 ? 23.668 -0.893 -3.852 1.00 87.44 99 GLY A CA 1
ATOM 774 C C . GLY A 1 99 ? 23.931 -0.787 -5.360 1.00 87.44 99 GLY A C 1
ATOM 775 O O . GLY A 1 99 ? 25.060 -0.542 -5.771 1.00 87.44 99 GLY A O 1
ATOM 776 N N . ALA A 1 100 ? 22.881 -0.907 -6.177 1.00 86.94 100 ALA A N 1
ATOM 777 C CA . ALA A 1 100 ? 22.919 -0.694 -7.622 1.00 86.94 100 ALA A CA 1
ATOM 778 C C . ALA A 1 100 ? 22.552 0.751 -8.025 1.00 86.94 100 ALA A C 1
ATOM 780 O O . ALA A 1 100 ? 22.336 1.023 -9.204 1.00 86.94 100 ALA A O 1
ATOM 781 N N . GLY A 1 101 ? 22.443 1.679 -7.064 1.00 90.19 101 GLY A N 1
ATOM 782 C CA . GLY A 1 101 ? 22.054 3.072 -7.312 1.00 90.19 101 GLY A CA 1
ATOM 783 C C . GLY A 1 101 ? 20.563 3.271 -7.604 1.00 90.19 101 GLY A C 1
ATOM 784 O O . GLY A 1 101 ? 20.162 4.350 -8.037 1.00 90.19 101 GLY A O 1
ATOM 785 N N . ILE A 1 102 ? 19.735 2.248 -7.371 1.00 92.88 102 ILE A N 1
ATOM 786 C CA . ILE A 1 102 ? 18.288 2.296 -7.583 1.00 92.88 102 ILE A CA 1
ATOM 787 C C . ILE A 1 102 ? 17.622 2.521 -6.229 1.00 92.88 102 ILE A C 1
ATOM 789 O O . ILE A 1 102 ? 17.523 1.604 -5.413 1.00 92.88 102 ILE A O 1
ATOM 793 N N . ILE A 1 103 ? 17.201 3.759 -5.987 1.00 92.12 103 ILE A N 1
ATOM 794 C CA . ILE A 1 103 ? 16.736 4.242 -4.682 1.00 92.12 103 ILE A CA 1
ATOM 795 C C . ILE A 1 103 ? 15.214 4.426 -4.674 1.00 92.12 103 ILE A C 1
ATOM 797 O O . ILE A 1 103 ? 14.575 4.186 -3.651 1.00 92.12 103 ILE A O 1
ATOM 801 N N . ASN A 1 104 ? 14.620 4.824 -5.801 1.00 90.69 104 ASN A N 1
ATOM 802 C CA . ASN A 1 104 ? 13.190 5.122 -5.905 1.00 90.69 104 ASN A CA 1
ATOM 803 C C . ASN A 1 104 ? 12.489 4.359 -7.042 1.00 90.69 104 ASN A C 1
ATOM 805 O O . ASN A 1 104 ? 13.128 3.780 -7.925 1.00 90.69 104 ASN A O 1
ATOM 809 N N . HIS A 1 105 ? 11.155 4.397 -7.024 1.00 90.69 105 HIS A N 1
ATOM 810 C CA . HIS A 1 105 ? 10.301 3.689 -7.975 1.00 90.69 105 HIS A CA 1
ATOM 811 C C . HIS A 1 105 ? 10.553 4.093 -9.440 1.00 90.69 105 HIS A C 1
ATOM 813 O O . HIS A 1 105 ? 10.505 3.239 -10.322 1.00 90.69 105 HIS A O 1
ATOM 819 N N . THR A 1 106 ? 10.862 5.366 -9.715 1.00 91.38 106 THR A N 1
ATOM 820 C CA . THR A 1 106 ? 11.137 5.863 -11.074 1.00 91.38 106 THR A CA 1
ATOM 821 C C . THR A 1 106 ? 12.422 5.257 -11.627 1.00 91.38 106 THR A C 1
ATOM 823 O O . THR A 1 106 ? 12.454 4.774 -12.756 1.00 91.38 106 THR A O 1
ATOM 826 N N . GLN A 1 107 ? 13.482 5.234 -10.816 1.00 94.00 107 GLN A N 1
ATOM 827 C CA . GLN A 1 107 ? 14.750 4.599 -11.176 1.00 94.00 107 GLN A CA 1
ATOM 828 C C . GLN A 1 107 ? 14.579 3.093 -11.378 1.00 94.00 107 GLN A C 1
ATOM 830 O O . GLN A 1 107 ? 15.174 2.538 -12.299 1.00 94.00 107 GLN A O 1
ATOM 835 N N . PHE A 1 108 ? 13.763 2.444 -10.543 1.00 93.62 108 PHE A N 1
ATOM 836 C CA . PHE A 1 108 ? 13.482 1.016 -10.657 1.00 93.62 108 PHE A CA 1
ATOM 837 C C . PHE A 1 108 ? 12.754 0.697 -11.966 1.00 93.62 108 PHE A C 1
ATOM 839 O O . PHE A 1 108 ? 13.237 -0.126 -12.742 1.00 93.62 108 PHE A O 1
ATOM 846 N N . ARG A 1 109 ? 11.666 1.418 -12.270 1.00 93.00 109 ARG A N 1
ATOM 847 C CA . ARG A 1 109 ? 10.921 1.259 -13.527 1.00 93.00 109 ARG A CA 1
ATOM 848 C C . ARG A 1 109 ? 11.797 1.505 -14.750 1.00 93.00 109 ARG A C 1
ATOM 850 O O . ARG A 1 109 ? 11.848 0.649 -15.626 1.00 93.00 109 ARG A O 1
ATOM 857 N N . ARG A 1 110 ? 12.549 2.612 -14.766 1.00 94.62 110 ARG A N 1
ATOM 858 C CA . ARG A 1 110 ? 13.486 2.915 -15.858 1.00 94.62 110 ARG A CA 1
ATOM 859 C C . ARG A 1 110 ? 14.498 1.791 -16.041 1.00 94.62 110 ARG A C 1
ATOM 861 O O . ARG A 1 110 ? 14.802 1.414 -17.166 1.00 94.62 110 ARG A O 1
ATOM 868 N N . LYS A 1 111 ? 15.012 1.224 -14.943 1.00 94.62 111 LYS A N 1
ATOM 869 C CA . LYS A 1 111 ? 15.979 0.134 -15.049 1.00 94.62 111 LYS A CA 1
ATOM 870 C C . LYS A 1 111 ? 15.367 -1.133 -15.639 1.00 94.62 111 LYS A C 1
ATOM 872 O O . LYS A 1 111 ? 16.040 -1.812 -16.411 1.00 94.62 111 LYS A O 1
ATOM 877 N N . LEU A 1 112 ? 14.120 -1.443 -15.291 1.00 94.50 112 LEU A N 1
ATOM 878 C CA . LEU A 1 112 ? 13.388 -2.532 -15.931 1.00 94.50 112 LEU A CA 1
ATOM 879 C C . LEU A 1 112 ? 13.246 -2.257 -17.430 1.00 94.50 112 LEU A C 1
ATOM 881 O O . LEU A 1 112 ? 13.693 -3.075 -18.224 1.00 94.50 112 LEU A O 1
ATOM 885 N N . GLU A 1 113 ? 12.756 -1.080 -17.825 1.00 97.12 113 GLU A N 1
ATOM 886 C CA . GLU A 1 113 ? 12.612 -0.690 -19.240 1.00 97.12 113 GLU A CA 1
ATOM 887 C C . GLU A 1 113 ? 13.932 -0.799 -20.022 1.00 97.12 113 GLU A C 1
ATOM 889 O O . GLU A 1 113 ? 13.945 -1.375 -21.107 1.00 97.12 113 GLU A O 1
ATOM 894 N N . GLU A 1 114 ? 15.054 -0.350 -19.452 1.00 96.69 114 GLU A N 1
ATOM 895 C CA . GLU A 1 114 ? 16.390 -0.494 -20.055 1.00 96.69 114 GLU A CA 1
ATOM 896 C C . GLU A 1 114 ? 16.783 -1.958 -20.319 1.00 96.69 114 GLU A C 1
ATOM 898 O O . GLU A 1 114 ? 17.493 -2.244 -21.283 1.00 96.69 114 GLU A O 1
ATOM 903 N N . VAL A 1 115 ? 16.385 -2.882 -19.440 1.00 96.19 115 VAL A N 1
ATOM 904 C CA . VAL A 1 115 ? 16.844 -4.281 -19.461 1.00 96.19 115 VAL A CA 1
ATOM 905 C C . VAL A 1 115 ? 15.888 -5.192 -20.228 1.00 96.19 115 VAL A C 1
ATOM 907 O O . VAL A 1 115 ? 16.340 -6.099 -20.928 1.00 96.19 115 VAL A O 1
ATOM 910 N N . MET A 1 116 ? 14.578 -4.986 -20.091 1.00 96.94 116 MET A N 1
ATOM 911 C CA . MET A 1 116 ? 13.548 -5.876 -20.638 1.00 96.94 116 MET A CA 1
ATOM 912 C C . MET A 1 116 ? 12.623 -5.216 -21.667 1.00 96.94 116 MET A C 1
ATOM 914 O O . MET A 1 116 ? 11.854 -5.928 -22.317 1.00 96.94 116 MET A O 1
ATOM 918 N N . GLY A 1 117 ? 12.730 -3.900 -21.864 1.00 97.62 117 GLY A N 1
ATOM 919 C CA . GLY A 1 117 ? 11.868 -3.120 -22.752 1.00 97.62 117 GLY A CA 1
ATOM 920 C C . GLY A 1 117 ? 10.516 -2.766 -22.126 1.00 97.62 117 GLY A C 1
ATOM 921 O O . GLY A 1 117 ? 10.033 -3.442 -21.220 1.00 97.62 117 GLY A O 1
ATOM 922 N N . GLU A 1 118 ? 9.882 -1.710 -22.642 1.00 95.88 118 GLU A N 1
ATOM 923 C CA . GLU A 1 118 ? 8.632 -1.150 -22.100 1.00 95.88 118 GLU A CA 1
ATOM 924 C C . GLU A 1 118 ? 7.492 -2.170 -22.012 1.00 95.88 118 GLU A C 1
ATOM 926 O O . GLU A 1 118 ? 6.862 -2.290 -20.964 1.00 95.88 118 GLU A O 1
ATOM 931 N N . ALA A 1 119 ? 7.264 -2.949 -23.076 1.00 96.69 119 ALA A N 1
ATOM 932 C CA . ALA A 1 119 ? 6.164 -3.913 -23.130 1.00 96.69 119 ALA A CA 1
ATOM 933 C C . ALA A 1 119 ? 6.254 -4.970 -22.017 1.00 96.69 119 ALA A C 1
ATOM 935 O O . ALA A 1 119 ? 5.263 -5.266 -21.358 1.00 96.69 119 ALA A O 1
ATOM 936 N N . ARG A 1 120 ? 7.455 -5.504 -21.760 1.00 97.06 120 ARG A N 1
ATOM 937 C CA . ARG A 1 120 ? 7.646 -6.488 -20.687 1.00 97.06 120 ARG A CA 1
ATOM 938 C C . ARG A 1 120 ? 7.637 -5.835 -19.309 1.00 97.06 120 ARG 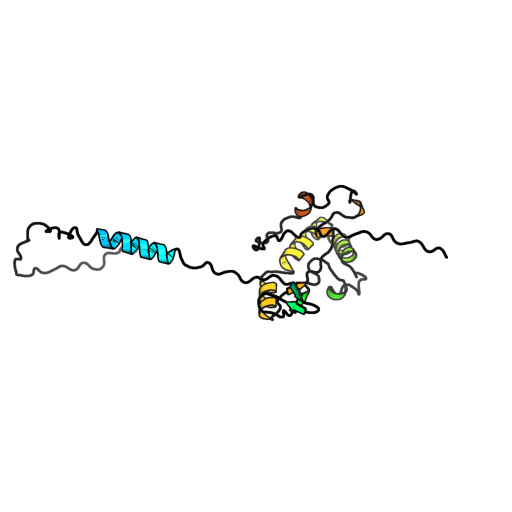A C 1
ATOM 940 O O . ARG A 1 120 ? 7.220 -6.468 -18.347 1.00 97.06 120 ARG A O 1
ATOM 947 N N . THR A 1 121 ? 8.085 -4.585 -19.190 1.00 96.19 121 THR A N 1
ATOM 948 C CA . THR A 1 121 ? 7.966 -3.842 -17.929 1.00 96.19 121 THR A CA 1
ATOM 949 C C . THR A 1 121 ? 6.501 -3.601 -17.564 1.00 96.19 121 THR A C 1
ATOM 951 O O . THR A 1 121 ? 6.157 -3.694 -16.389 1.00 96.19 121 THR A O 1
ATOM 954 N N . ALA A 1 122 ? 5.636 -3.320 -18.542 1.00 93.94 122 ALA A N 1
ATOM 955 C CA . ALA A 1 122 ? 4.197 -3.202 -18.312 1.00 93.94 122 ALA A CA 1
ATOM 956 C C . ALA A 1 122 ? 3.609 -4.518 -17.771 1.00 93.94 122 ALA A C 1
ATOM 958 O O . ALA A 1 122 ? 3.061 -4.519 -16.671 1.00 93.94 122 ALA A O 1
ATOM 959 N N . GLU A 1 123 ? 3.863 -5.640 -18.454 1.00 96.31 123 GLU A N 1
ATOM 960 C CA . GLU A 1 123 ? 3.460 -6.988 -18.013 1.00 96.31 123 GLU A CA 1
ATOM 961 C C . GLU A 1 123 ? 3.997 -7.322 -16.605 1.00 96.31 123 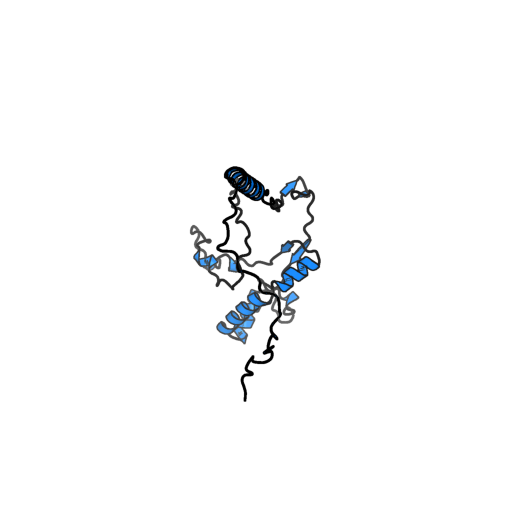GLU A C 1
ATOM 963 O O . GLU A 1 123 ? 3.280 -7.841 -15.748 1.00 96.31 123 GLU A O 1
ATOM 968 N N . PHE A 1 124 ? 5.255 -6.970 -16.314 1.00 95.62 124 PHE A N 1
ATOM 969 C CA . PHE A 1 124 ? 5.833 -7.131 -14.978 1.00 95.62 124 PHE A CA 1
ATOM 970 C C . PHE A 1 124 ? 5.020 -6.387 -13.912 1.00 95.62 124 PHE A C 1
ATOM 972 O O . PHE A 1 124 ? 4.760 -6.948 -12.847 1.00 95.62 124 PHE A O 1
ATOM 979 N N . TYR A 1 125 ? 4.630 -5.136 -14.171 1.00 93.31 125 TYR A N 1
ATOM 980 C CA . TYR A 1 125 ? 3.883 -4.332 -13.205 1.00 93.31 125 TYR A CA 1
ATOM 981 C C . TYR A 1 125 ? 2.436 -4.797 -13.031 1.00 93.31 125 TYR A C 1
ATOM 983 O O . TYR A 1 125 ? 1.937 -4.751 -11.906 1.00 93.31 125 TYR A O 1
ATOM 991 N N . GLU A 1 126 ? 1.792 -5.291 -14.089 1.00 93.56 126 GLU A N 1
ATOM 992 C CA . GLU A 1 126 ? 0.482 -5.948 -13.993 1.00 93.56 126 GLU A CA 1
ATOM 993 C C . GLU A 1 126 ? 0.550 -7.144 -13.035 1.00 93.56 126 GLU A C 1
ATOM 995 O O . GLU A 1 126 ? -0.192 -7.211 -12.049 1.00 93.56 126 GLU A O 1
ATOM 1000 N N . HIS A 1 127 ? 1.514 -8.045 -13.246 1.00 95.88 127 HIS A N 1
ATOM 1001 C CA . HIS A 1 127 ? 1.706 -9.198 -12.369 1.00 95.88 127 HIS A CA 1
ATOM 1002 C C . HIS A 1 127 ? 2.129 -8.811 -10.950 1.00 95.88 127 HIS A C 1
ATOM 1004 O O . HIS A 1 127 ? 1.662 -9.427 -9.987 1.00 95.88 127 HIS A O 1
ATOM 1010 N N . TRP A 1 128 ? 2.985 -7.797 -10.804 1.00 94.31 128 TRP A N 1
ATOM 1011 C CA . TRP A 1 128 ? 3.410 -7.279 -9.507 1.00 94.31 128 TRP A CA 1
ATOM 1012 C C . TRP A 1 128 ? 2.209 -6.807 -8.690 1.00 94.31 128 TRP A C 1
ATOM 1014 O O . TRP A 1 128 ? 2.010 -7.262 -7.567 1.00 94.31 128 TRP A O 1
ATOM 1024 N N . LEU A 1 129 ? 1.375 -5.932 -9.253 1.00 91.62 129 LEU A N 1
ATOM 1025 C CA . LEU A 1 129 ? 0.220 -5.384 -8.543 1.00 91.62 129 LEU A CA 1
ATOM 1026 C C . LEU A 1 129 ? -0.798 -6.465 -8.182 1.00 91.62 129 LEU A C 1
ATOM 1028 O O . LEU A 1 129 ? -1.314 -6.439 -7.063 1.00 91.62 129 LEU A O 1
ATOM 1032 N N . ALA A 1 130 ? -1.032 -7.419 -9.087 1.00 92.25 130 ALA A N 1
ATOM 1033 C CA . ALA A 1 130 ? -1.964 -8.523 -8.874 1.00 92.25 130 ALA A CA 1
ATOM 1034 C C . ALA A 1 130 ? -1.487 -9.538 -7.819 1.00 92.25 130 ALA A C 1
ATOM 1036 O O . ALA A 1 130 ? -2.314 -10.202 -7.194 1.00 92.25 130 ALA A O 1
ATOM 1037 N N . SER A 1 131 ? -0.171 -9.676 -7.622 1.00 94.19 131 SER A N 1
ATOM 1038 C CA . SER A 1 131 ? 0.402 -10.755 -6.799 1.00 94.19 131 SER A CA 1
ATOM 1039 C C . SER A 1 131 ? 1.028 -10.283 -5.487 1.00 94.19 131 SER A C 1
ATOM 1041 O O . SER A 1 131 ? 1.175 -11.086 -4.571 1.00 94.19 131 SER A O 1
ATOM 1043 N N . HIS A 1 132 ? 1.437 -9.016 -5.381 1.00 92.94 132 HIS A N 1
ATOM 1044 C CA . HIS A 1 132 ? 2.210 -8.520 -4.232 1.00 92.94 132 HIS A CA 1
ATOM 1045 C C . HIS A 1 132 ? 1.372 -8.353 -2.962 1.00 92.94 132 HIS A C 1
ATOM 1047 O O . HIS A 1 132 ? 1.896 -8.487 -1.860 1.00 92.94 132 HIS A O 1
ATOM 1053 N N . MET A 1 133 ? 0.082 -8.052 -3.106 1.00 93.38 133 MET A N 1
ATOM 1054 C CA . MET A 1 133 ? -0.861 -7.982 -1.994 1.00 93.38 133 MET A CA 1
ATOM 1055 C C . MET A 1 133 ? -2.161 -8.659 -2.407 1.00 93.38 133 MET A C 1
ATOM 1057 O O . MET A 1 133 ? -2.865 -8.186 -3.297 1.00 93.38 133 MET A O 1
ATOM 1061 N N . THR A 1 134 ? -2.483 -9.766 -1.750 1.00 94.19 134 THR A N 1
ATOM 1062 C CA . THR A 1 134 ? -3.653 -10.588 -2.058 1.00 94.19 134 THR A CA 1
ATOM 1063 C C . THR A 1 134 ? -4.600 -10.670 -0.866 1.00 94.19 134 THR A C 1
ATOM 1065 O O . THR A 1 134 ? -4.291 -10.252 0.254 1.00 94.19 134 THR A O 1
ATOM 1068 N N . ARG A 1 135 ? -5.770 -11.280 -1.075 1.00 95.38 135 ARG A N 1
ATOM 1069 C CA . ARG A 1 135 ? -6.713 -11.566 0.014 1.00 95.38 135 ARG A CA 1
ATOM 1070 C C . ARG A 1 135 ? -6.086 -12.413 1.126 1.00 95.38 135 ARG A C 1
ATOM 1072 O O . ARG A 1 135 ? -6.379 -12.174 2.290 1.00 95.38 135 ARG A O 1
ATOM 1079 N N . ALA A 1 136 ? -5.201 -13.353 0.785 1.00 96.88 136 ALA A N 1
ATOM 1080 C CA . ALA A 1 136 ? -4.534 -14.201 1.772 1.00 96.88 136 ALA A CA 1
ATOM 1081 C C . ALA A 1 136 ? -3.640 -13.387 2.726 1.00 96.88 136 ALA A C 1
ATOM 1083 O O . ALA A 1 136 ? -3.568 -13.684 3.923 1.00 96.88 136 ALA A O 1
ATOM 1084 N N . ASP A 1 137 ? -3.006 -12.329 2.218 1.00 95.38 137 ASP A N 1
ATOM 1085 C CA . ASP A 1 137 ? -2.200 -11.413 3.024 1.00 95.38 137 ASP A CA 1
ATOM 1086 C C . ASP A 1 137 ? -3.089 -10.593 3.970 1.00 95.38 137 ASP A C 1
ATOM 1088 O O . ASP A 1 137 ? -2.787 -10.491 5.159 1.00 95.38 137 ASP A O 1
ATOM 1092 N N . VAL A 1 138 ? -4.233 -10.085 3.487 1.00 95.19 138 VAL A N 1
ATOM 1093 C CA . VAL A 1 138 ? -5.226 -9.378 4.325 1.00 95.19 138 VAL A CA 1
ATOM 1094 C C . VAL A 1 138 ? -5.782 -10.293 5.422 1.00 95.19 138 VAL A C 1
ATOM 1096 O O . VAL A 1 138 ? -5.857 -9.891 6.586 1.00 95.19 138 VAL A O 1
ATOM 1099 N N . ASP A 1 139 ? -6.136 -11.531 5.072 1.00 96.88 139 ASP A N 1
ATOM 1100 C CA . ASP A 1 139 ? -6.642 -12.530 6.017 1.00 96.88 139 ASP A CA 1
ATOM 1101 C C . ASP A 1 139 ? -5.592 -12.832 7.104 1.00 96.88 139 ASP A C 1
ATOM 1103 O O . ASP A 1 139 ? -5.920 -12.911 8.293 1.00 96.88 139 ASP A O 1
ATOM 1107 N N . SER A 1 140 ? -4.313 -12.906 6.721 1.00 96.38 140 SER A N 1
ATOM 1108 C CA . SER A 1 140 ? -3.194 -13.082 7.655 1.00 96.38 140 SER A CA 1
ATOM 1109 C C . SER A 1 140 ? -3.015 -11.873 8.574 1.00 96.38 140 SER A C 1
ATOM 1111 O O . SER A 1 140 ? -2.915 -12.035 9.791 1.00 96.38 140 SER A O 1
ATOM 1113 N N . MET A 1 141 ? -3.049 -10.651 8.033 1.00 95.81 141 MET A N 1
ATOM 1114 C CA . MET A 1 141 ? -2.960 -9.417 8.825 1.00 95.81 141 MET A CA 1
ATOM 1115 C C . MET A 1 141 ? -4.082 -9.330 9.865 1.00 95.81 141 MET A C 1
ATOM 1117 O O . MET A 1 141 ? -3.832 -8.989 11.026 1.00 95.81 141 MET A O 1
ATOM 1121 N N . LYS A 1 142 ? -5.307 -9.699 9.476 1.00 95.88 142 LYS A N 1
ATOM 1122 C CA . LYS A 1 142 ? -6.448 -9.785 10.393 1.00 95.88 142 LYS A CA 1
ATOM 1123 C C . LYS A 1 142 ? -6.207 -10.823 11.489 1.00 95.88 142 LYS A C 1
ATOM 1125 O O . LYS A 1 142 ? -6.434 -10.526 12.661 1.00 95.88 142 LYS A O 1
ATOM 1130 N N . ALA A 1 143 ? -5.711 -12.011 11.136 1.00 97.50 143 ALA A N 1
ATOM 1131 C CA . ALA A 1 143 ? -5.382 -13.059 12.105 1.00 97.50 143 ALA A CA 1
ATOM 1132 C C . ALA A 1 143 ? -4.275 -12.635 13.091 1.00 97.50 143 ALA A C 1
ATOM 1134 O O . ALA A 1 143 ? -4.300 -13.035 14.254 1.00 97.50 143 ALA A O 1
ATOM 1135 N N . TRP A 1 144 ? -3.337 -11.785 12.662 1.00 97.44 144 TRP A N 1
ATOM 1136 C CA . TRP A 1 144 ? -2.305 -11.195 13.525 1.00 97.44 144 TRP A CA 1
ATOM 1137 C C . TRP A 1 144 ? -2.811 -10.039 14.400 1.00 97.44 144 TRP A C 1
ATOM 1139 O O . TRP A 1 144 ? -2.077 -9.547 15.257 1.00 97.44 144 TRP A O 1
ATOM 1149 N N . GLY A 1 145 ? -4.067 -9.618 14.225 1.00 96.06 145 GLY A N 1
ATOM 1150 C CA . GLY A 1 145 ? -4.711 -8.601 15.051 1.00 96.06 145 GLY A CA 1
ATOM 1151 C C . GLY A 1 145 ? -4.531 -7.163 14.561 1.00 96.06 145 GLY A C 1
ATOM 1152 O O . GLY A 1 145 ? -4.767 -6.234 15.341 1.00 96.06 145 GLY A O 1
ATOM 1153 N N . PHE A 1 146 ? -4.130 -6.961 13.301 1.00 97.44 146 PHE A N 1
ATOM 1154 C CA . PHE A 1 146 ? -4.223 -5.652 12.653 1.00 97.44 146 PHE A CA 1
ATOM 1155 C C . PHE A 1 146 ? -5.681 -5.344 12.291 1.00 97.44 146 PHE A C 1
ATOM 1157 O O . PHE A 1 146 ? -6.441 -6.231 11.904 1.00 97.44 146 PHE A O 1
ATOM 1164 N N . ASN A 1 147 ? -6.071 -4.075 12.424 1.00 93.69 147 ASN A N 1
ATOM 1165 C CA . ASN A 1 147 ? -7.426 -3.591 12.126 1.00 93.69 147 ASN A CA 1
ATOM 1166 C C . ASN A 1 147 ? -7.445 -2.442 11.106 1.00 93.69 147 ASN A C 1
ATOM 1168 O O . ASN A 1 147 ? -8.503 -1.889 10.824 1.00 93.69 147 ASN A O 1
ATOM 1172 N N . ALA A 1 148 ? -6.283 -2.095 10.552 1.00 93.94 148 ALA A N 1
ATOM 1173 C CA . ALA A 1 148 ? -6.140 -1.106 9.498 1.00 93.94 148 ALA A CA 1
ATOM 1174 C C . ALA A 1 148 ? -4.957 -1.456 8.588 1.00 93.94 148 ALA A C 1
ATOM 1176 O O . ALA A 1 148 ? -3.977 -2.069 9.017 1.00 93.94 148 ALA A O 1
ATOM 1177 N N . ILE A 1 149 ? -5.026 -1.013 7.336 1.00 94.06 149 ILE A N 1
ATOM 1178 C CA . ILE A 1 149 ? -3.932 -1.103 6.368 1.00 94.06 149 ILE A CA 1
ATOM 1179 C C . ILE A 1 149 ? -3.569 0.317 5.945 1.00 94.06 149 ILE A C 1
ATOM 1181 O O . ILE A 1 149 ? -4.450 1.131 5.673 1.00 94.06 149 ILE A O 1
ATOM 1185 N N . ARG A 1 150 ? -2.270 0.618 5.887 1.00 93.19 150 ARG A N 1
ATOM 1186 C CA . ARG A 1 150 ? -1.752 1.884 5.358 1.00 93.19 150 ARG A CA 1
ATOM 1187 C C . ARG A 1 150 ? -1.151 1.637 3.970 1.00 93.19 150 ARG A C 1
ATOM 1189 O O . ARG A 1 150 ? 0.029 1.278 3.892 1.00 93.19 150 ARG A O 1
ATOM 1196 N N . PRO A 1 151 ? -1.913 1.817 2.879 1.00 88.75 151 PRO A N 1
ATOM 1197 C CA . PRO A 1 151 ? -1.359 1.677 1.545 1.00 88.75 151 PRO A CA 1
ATOM 1198 C C . PRO A 1 151 ? -0.337 2.781 1.262 1.00 88.75 151 PRO A C 1
ATOM 1200 O O . PRO A 1 151 ? -0.587 3.960 1.514 1.00 88.75 151 PRO A O 1
ATOM 1203 N N . ALA A 1 152 ? 0.829 2.398 0.743 1.00 87.62 152 ALA A N 1
ATOM 1204 C CA . ALA A 1 152 ? 1.800 3.350 0.221 1.00 87.62 152 ALA A CA 1
ATOM 1205 C C . ALA A 1 152 ? 1.393 3.711 -1.215 1.00 87.62 152 ALA A C 1
ATOM 1207 O O . ALA A 1 152 ? 1.569 2.916 -2.135 1.00 87.62 152 ALA A O 1
ATOM 1208 N N . LEU A 1 153 ? 0.779 4.881 -1.380 1.00 86.12 153 LEU A N 1
ATOM 1209 C CA . LEU A 1 153 ? 0.188 5.338 -2.636 1.00 86.12 153 LEU A CA 1
ATOM 1210 C C . LEU A 1 153 ? 1.122 6.285 -3.394 1.00 86.12 153 LEU A C 1
ATOM 1212 O O . LEU A 1 153 ? 1.868 7.053 -2.790 1.00 86.12 153 LEU A O 1
ATOM 1216 N N . HIS A 1 154 ? 1.038 6.251 -4.724 1.00 85.31 154 HIS A N 1
ATOM 1217 C CA . HIS A 1 154 ? 1.676 7.216 -5.617 1.00 85.31 154 HIS A CA 1
ATOM 1218 C C . HIS A 1 154 ? 0.603 7.943 -6.437 1.00 85.31 154 HIS A C 1
ATOM 1220 O O . HIS A 1 154 ? -0.349 7.308 -6.883 1.00 85.31 154 HIS A O 1
ATOM 1226 N N . TYR A 1 155 ? 0.756 9.253 -6.659 1.00 83.44 155 TYR A N 1
ATOM 1227 C CA . TYR A 1 155 ? -0.279 10.085 -7.298 1.00 83.44 155 TYR A CA 1
ATOM 1228 C C . TYR A 1 155 ? -0.662 9.609 -8.709 1.00 83.44 155 TYR A C 1
ATOM 1230 O O . TYR A 1 155 ? -1.827 9.673 -9.068 1.00 83.44 155 TYR A O 1
ATOM 1238 N N . LYS A 1 156 ? 0.293 9.032 -9.457 1.00 82.25 156 LYS A N 1
ATOM 1239 C CA . LYS A 1 156 ? 0.100 8.484 -10.818 1.00 82.25 156 LYS A CA 1
ATOM 1240 C C . LYS A 1 156 ? -1.073 7.503 -10.981 1.00 82.25 156 LYS A C 1
ATOM 1242 O O . LYS A 1 156 ? -1.435 7.178 -12.101 1.00 82.25 156 LYS A O 1
ATOM 1247 N N . TRP A 1 157 ? -1.566 6.928 -9.882 1.00 80.44 157 TRP A N 1
ATOM 1248 C CA . TRP A 1 157 ? -2.702 6.002 -9.892 1.00 80.44 157 TRP A CA 1
ATOM 1249 C C . TRP A 1 157 ? -4.056 6.719 -9.887 1.00 80.44 157 TRP A C 1
ATOM 1251 O O . TRP A 1 157 ? -5.080 6.074 -10.069 1.00 80.44 157 TRP A O 1
ATOM 1261 N N . PHE A 1 158 ? -4.056 8.026 -9.638 1.00 80.56 158 PHE A N 1
ATOM 1262 C CA . PHE A 1 158 ? -5.254 8.832 -9.429 1.00 80.56 158 PHE A CA 1
ATOM 1263 C C . PHE A 1 158 ? -5.300 10.058 -10.335 1.00 80.56 158 PHE A C 1
ATOM 1265 O O . PHE A 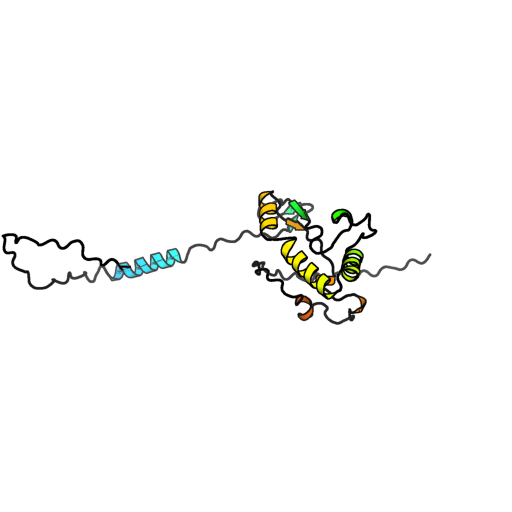1 158 ? -6.387 10.528 -10.643 1.00 80.56 158 PHE A O 1
ATOM 1272 N N . THR A 1 159 ? -4.143 10.579 -10.749 1.00 78.75 159 THR A N 1
ATOM 1273 C CA . THR A 1 159 ? -4.048 11.779 -11.581 1.00 78.75 159 THR A CA 1
ATOM 1274 C C . THR A 1 159 ? -3.100 11.568 -12.752 1.00 78.75 159 THR A C 1
ATOM 1276 O O . THR A 1 159 ? -2.258 10.660 -12.752 1.00 78.75 159 THR A O 1
ATOM 1279 N N . LEU A 1 160 ? -3.239 12.436 -13.752 1.00 76.62 160 LEU A N 1
ATOM 1280 C CA . LEU A 1 160 ? -2.260 12.570 -14.820 1.00 76.62 160 LEU A CA 1
ATOM 1281 C C . LEU A 1 160 ? -0.893 12.994 -14.256 1.00 76.62 160 LEU A C 1
ATOM 1283 O O . LEU A 1 160 ? -0.807 13.560 -13.161 1.00 76.62 160 LEU A O 1
ATOM 1287 N N . PRO A 1 161 ? 0.202 12.731 -14.988 1.00 77.81 161 PRO A N 1
ATOM 1288 C CA . PRO A 1 161 ? 1.462 13.420 -14.745 1.00 77.81 161 PRO A CA 1
ATOM 1289 C C . PRO A 1 161 ? 1.245 14.935 -14.756 1.00 77.81 161 PRO A C 1
ATOM 1291 O O . PRO A 1 161 ? 0.487 15.443 -15.578 1.00 77.81 161 PRO A O 1
ATOM 1294 N N . VAL A 1 162 ? 1.939 15.664 -13.881 1.00 77.19 162 VAL A N 1
ATOM 1295 C CA . VAL A 1 162 ? 1.783 17.125 -13.743 1.00 77.19 162 VAL A CA 1
ATOM 1296 C C . VAL A 1 162 ? 2.055 17.873 -15.053 1.00 77.19 162 VAL A C 1
ATOM 1298 O O . VAL A 1 162 ? 1.498 18.937 -15.300 1.00 77.19 162 VAL A O 1
ATOM 1301 N N . GLU A 1 163 ? 2.896 17.312 -15.919 1.00 78.81 163 GLU A N 1
ATOM 1302 C CA . GLU A 1 163 ? 3.212 17.854 -17.239 1.00 78.81 163 GLU A CA 1
ATOM 1303 C C . GLU A 1 163 ? 2.031 17.775 -18.221 1.00 78.81 163 GLU A C 1
ATOM 1305 O O . GLU A 1 163 ? 1.999 18.516 -19.204 1.00 78.81 163 GLU A O 1
ATOM 1310 N N . GLU A 1 164 ? 1.079 16.882 -17.954 1.00 78.81 164 GLU A N 1
ATOM 1311 C CA . GLU A 1 164 ? -0.124 16.630 -18.750 1.00 78.81 164 GLU A CA 1
ATOM 1312 C C . GLU A 1 164 ? -1.395 17.179 -18.072 1.00 78.81 164 GLU A C 1
ATOM 1314 O O . GLU A 1 164 ? -2.471 17.145 -18.669 1.00 78.81 164 GLU A O 1
ATOM 1319 N N . GLU A 1 165 ? -1.290 17.712 -16.847 1.00 72.62 165 GLU A N 1
ATOM 1320 C CA . GLU A 1 165 ? -2.412 18.323 -16.132 1.00 72.62 165 GLU A CA 1
ATOM 1321 C C . GLU A 1 165 ? -2.795 19.683 -16.746 1.00 72.62 165 GLU A C 1
ATOM 1323 O O . GLU A 1 165 ? -1.985 20.610 -16.852 1.00 72.62 165 GLU A O 1
ATOM 1328 N N . VAL A 1 166 ? -4.072 19.829 -17.117 1.00 74.69 166 VAL A N 1
ATOM 1329 C CA . VAL A 1 166 ? -4.649 21.091 -17.598 1.00 74.69 166 VAL A CA 1
ATOM 1330 C C . VAL A 1 166 ? -5.383 21.779 -16.448 1.00 74.69 166 VAL A C 1
ATOM 1332 O O . VAL A 1 166 ? -6.388 21.293 -15.936 1.00 74.69 166 VAL A O 1
ATOM 1335 N N . TRP A 1 167 ? -4.883 22.944 -16.032 1.00 60.00 167 TRP A N 1
ATOM 1336 C CA . TRP A 1 167 ? -5.481 23.730 -14.950 1.00 60.00 167 TRP A CA 1
ATOM 1337 C C . TRP A 1 167 ? -6.908 24.178 -15.298 1.00 60.00 167 TRP A C 1
ATOM 1339 O O . TRP A 1 167 ? -7.108 24.942 -16.242 1.00 60.00 167 TRP A O 1
ATOM 1349 N N . GLY A 1 168 ? -7.884 23.769 -14.482 1.00 65.75 168 GLY A N 1
ATOM 1350 C CA . GLY A 1 168 ? -9.292 24.170 -14.609 1.00 65.75 168 GLY A CA 1
ATOM 1351 C C . GLY A 1 168 ? -10.211 23.124 -15.245 1.00 65.75 168 GLY A C 1
ATOM 1352 O O . GLY A 1 168 ? -11.420 23.349 -15.280 1.00 65.75 168 GLY A O 1
ATOM 1353 N N . GLU A 1 169 ? -9.669 21.994 -15.694 1.00 64.56 169 GLU A N 1
ATOM 1354 C CA . GLU A 1 169 ? -10.443 20.797 -16.034 1.00 64.56 169 GLU A CA 1
ATOM 1355 C C . GLU A 1 169 ? -10.475 19.857 -14.822 1.00 64.56 169 GLU A C 1
ATOM 1357 O O . GLU A 1 169 ? -9.534 19.838 -14.027 1.00 64.56 169 GLU A O 1
ATOM 1362 N N . ASP A 1 170 ? -11.586 19.142 -14.625 1.00 58.91 170 ASP A N 1
ATOM 1363 C CA . ASP A 1 170 ? -11.732 18.222 -13.497 1.00 58.91 170 ASP A CA 1
ATOM 1364 C C . ASP A 1 170 ? -10.783 17.022 -13.696 1.00 58.91 170 ASP A C 1
ATOM 1366 O O . ASP A 1 170 ? -11.001 16.225 -14.613 1.00 58.91 170 ASP A O 1
ATOM 1370 N N . PRO A 1 171 ? -9.731 16.851 -12.867 1.00 54.84 171 PRO A N 1
ATOM 1371 C CA . PRO A 1 171 ? -8.815 15.721 -13.001 1.00 54.84 171 PRO A CA 1
ATOM 1372 C C . PRO A 1 171 ? -9.486 14.381 -12.658 1.00 54.84 171 PRO A C 1
ATOM 1374 O O . PRO A 1 171 ? -8.877 13.331 -12.856 1.00 54.84 171 PRO A O 1
ATOM 1377 N N . TRP A 1 172 ? -10.722 14.402 -12.144 1.00 55.31 172 TRP A N 1
ATOM 1378 C CA . TRP A 1 172 ? -11.524 13.229 -11.800 1.00 55.31 172 TRP A CA 1
ATOM 1379 C C . TRP A 1 172 ? -12.442 12.754 -12.933 1.00 55.31 172 TRP A C 1
ATOM 1381 O O . TRP A 1 172 ? -13.317 11.921 -12.684 1.00 55.31 172 TRP A O 1
ATOM 1391 N N . ASP A 1 173 ? -12.249 13.242 -14.166 1.00 51.25 173 ASP A N 1
ATOM 1392 C CA . ASP A 1 173 ? -12.932 12.719 -15.352 1.00 51.25 173 ASP A CA 1
ATOM 1393 C C . ASP A 1 173 ? -12.866 11.178 -15.347 1.00 51.25 173 ASP A C 1
ATOM 1395 O O . ASP A 1 173 ? -11.784 10.591 -15.232 1.00 51.25 173 ASP A O 1
ATOM 1399 N N . GLU A 1 174 ? -14.025 10.511 -15.463 1.00 50.59 174 GLU A N 1
ATOM 1400 C CA . GLU A 1 174 ? -14.219 9.059 -15.241 1.00 50.59 174 GLU A CA 1
ATOM 1401 C C . GLU A 1 174 ? -13.204 8.174 -15.988 1.00 50.59 174 GLU A C 1
ATOM 1403 O O . GLU A 1 174 ? -12.941 7.035 -15.604 1.00 50.59 174 GLU A O 1
ATOM 1408 N N . LYS A 1 175 ? -12.587 8.716 -17.040 1.00 43.81 175 LYS A N 1
ATOM 1409 C CA . LYS A 1 175 ? -11.534 8.097 -17.840 1.00 43.81 175 LYS A CA 1
ATOM 1410 C C . LYS A 1 175 ? -10.249 7.794 -17.062 1.00 43.81 175 LYS A C 1
ATOM 1412 O O . LYS A 1 175 ? -9.615 6.787 -17.364 1.00 43.81 175 LYS A O 1
ATOM 1417 N N . LEU A 1 176 ? -9.854 8.589 -16.068 1.00 42.19 176 LEU A N 1
ATOM 1418 C CA . LEU A 1 176 ? -8.616 8.343 -15.302 1.00 42.19 176 LEU A CA 1
ATOM 1419 C C . LEU A 1 176 ? -8.802 7.301 -14.191 1.00 42.19 176 LEU A C 1
ATOM 1421 O O . LEU A 1 176 ? -7.850 6.626 -13.807 1.00 42.19 176 LEU A O 1
ATOM 1425 N N . LEU A 1 177 ? -10.049 7.070 -13.773 1.00 43.66 177 LEU A N 1
ATOM 1426 C CA . LEU A 1 177 ? -10.445 5.932 -12.934 1.00 43.66 177 LEU A CA 1
ATOM 1427 C C . LEU A 1 177 ? -10.519 4.608 -13.723 1.00 43.66 177 LEU A C 1
ATOM 1429 O O . LEU A 1 177 ? -10.730 3.555 -13.124 1.00 43.66 177 LEU A O 1
ATOM 1433 N N . THR A 1 178 ? -10.314 4.640 -15.050 1.00 37.78 178 THR A N 1
ATOM 1434 C CA . THR A 1 178 ? -10.194 3.450 -15.915 1.00 37.78 178 THR A CA 1
ATOM 1435 C C . THR A 1 178 ? -8.754 3.002 -16.155 1.00 37.78 178 THR A C 1
ATOM 1437 O O . THR A 1 178 ? -8.469 2.364 -17.170 1.00 37.78 178 THR A O 1
ATOM 1440 N N . GLY A 1 179 ? -7.846 3.245 -15.198 1.00 36.66 179 GLY A N 1
ATOM 1441 C CA . GLY A 1 179 ? -6.748 2.294 -15.021 1.00 36.66 179 GLY A CA 1
ATOM 1442 C C . GLY A 1 179 ? -7.370 0.899 -15.046 1.00 36.66 179 GLY A C 1
ATOM 1443 O O . GLY A 1 179 ? -8.368 0.691 -14.356 1.00 36.66 179 GLY A O 1
ATOM 1444 N N . GLU A 1 180 ? -6.896 0.036 -15.951 1.00 38.72 180 GLU A N 1
ATOM 1445 C CA . GLU A 1 180 ? -7.471 -1.285 -16.208 1.00 38.72 180 GLU A CA 1
ATOM 1446 C C . GLU A 1 180 ? -7.940 -1.879 -14.887 1.00 38.72 180 GLU A C 1
ATOM 1448 O O . GLU A 1 180 ? -7.141 -1.998 -13.956 1.00 38.72 180 GLU A O 1
ATOM 1453 N N . GLN A 1 181 ? -9.250 -2.119 -14.760 1.00 32.81 181 GLN A N 1
ATOM 1454 C CA . GLN A 1 181 ? -9.789 -2.701 -13.544 1.00 32.81 181 GLN A CA 1
ATOM 1455 C C . GLN A 1 181 ? -9.172 -4.088 -13.413 1.00 32.81 181 GLN A C 1
ATOM 1457 O O . GLN A 1 181 ? -9.680 -5.067 -13.957 1.00 32.81 181 GLN A O 1
ATOM 1462 N N . VAL A 1 182 ? -8.040 -4.166 -12.716 1.00 40.97 182 VAL A N 1
ATOM 1463 C CA . VAL A 1 182 ? -7.455 -5.425 -12.291 1.00 40.97 182 VAL A CA 1
ATOM 1464 C C . VAL A 1 182 ? -8.525 -6.028 -11.406 1.00 40.97 182 VAL A C 1
ATOM 1466 O O . VAL A 1 182 ? -8.877 -5.425 -10.396 1.00 40.97 182 VAL A O 1
ATOM 1469 N N . ALA A 1 183 ? -9.102 -7.139 -11.865 1.00 33.34 183 ALA A N 1
ATOM 1470 C CA . ALA A 1 183 ? -10.300 -7.771 -11.333 1.00 33.34 183 ALA A CA 1
ATOM 1471 C C . ALA A 1 183 ? -10.211 -8.015 -9.816 1.00 33.34 183 ALA A C 1
ATOM 1473 O O . ALA A 1 183 ? -9.873 -9.100 -9.349 1.00 33.34 183 ALA A O 1
ATOM 1474 N N . GLY A 1 184 ? -10.516 -6.981 -9.043 1.00 35.16 184 GLY A N 1
ATOM 1475 C CA . GLY A 1 184 ? -10.829 -7.037 -7.634 1.00 35.16 184 GLY A CA 1
ATOM 1476 C C . GLY A 1 184 ? -12.338 -6.980 -7.528 1.00 35.16 184 GLY A C 1
ATOM 1477 O O . GLY A 1 184 ? -12.973 -6.073 -8.061 1.00 35.16 184 GLY A O 1
ATOM 1478 N N . GLU A 1 185 ? -12.924 -7.974 -6.872 1.00 33.34 185 GLU A N 1
ATOM 1479 C CA . GLU A 1 185 ? -14.327 -7.918 -6.482 1.00 33.34 185 GLU A CA 1
ATOM 1480 C C . GLU A 1 185 ? -14.562 -6.611 -5.709 1.00 33.34 185 GLU A C 1
ATOM 1482 O O . GLU A 1 185 ? -13.836 -6.313 -4.756 1.00 33.34 185 GLU A O 1
ATOM 1487 N N . LEU A 1 186 ? -15.554 -5.822 -6.133 1.00 33.22 186 LEU A N 1
ATOM 1488 C CA . LEU A 1 186 ? -16.058 -4.682 -5.373 1.00 33.22 186 LEU A CA 1
ATOM 1489 C C . LEU A 1 186 ? -16.480 -5.194 -3.991 1.00 33.22 186 LEU A C 1
ATOM 1491 O O . LEU A 1 186 ? -17.562 -5.755 -3.824 1.00 33.22 186 LEU A O 1
ATOM 1495 N N . LEU A 1 187 ? -15.621 -5.019 -2.989 1.00 42.25 187 LEU A N 1
ATOM 1496 C CA . LEU A 1 187 ? -16.039 -5.138 -1.602 1.00 42.25 187 LEU A CA 1
ATOM 1497 C C . LEU A 1 187 ? -16.996 -3.974 -1.357 1.00 42.25 187 LEU A C 1
ATOM 1499 O O . LEU A 1 187 ? -16.637 -2.823 -1.599 1.00 42.25 187 LEU A O 1
ATOM 1503 N N . SER A 1 188 ? -18.222 -4.281 -0.936 1.00 33.16 188 SER A N 1
ATOM 1504 C CA . SER A 1 188 ? -19.294 -3.321 -0.671 1.00 33.16 188 SER A CA 1
ATOM 1505 C C . SER A 1 188 ? -18.915 -2.372 0.474 1.00 33.16 188 SER A C 1
ATOM 1507 O O . SER A 1 188 ? -19.332 -2.554 1.616 1.00 33.16 188 SER A O 1
ATOM 1509 N N . GLY A 1 189 ? -18.072 -1.386 0.189 1.00 38.44 189 GLY A N 1
ATOM 1510 C CA . GLY A 1 189 ? -17.871 -0.212 1.021 1.00 38.44 189 GLY A CA 1
ATOM 1511 C C . GLY A 1 189 ? -18.859 0.857 0.580 1.00 38.44 189 GLY A C 1
ATOM 1512 O O . GLY A 1 189 ? -18.899 1.220 -0.594 1.00 38.44 189 GLY A O 1
ATOM 1513 N N . GLU A 1 190 ? -19.683 1.336 1.505 1.00 40.06 190 GLU A N 1
ATOM 1514 C CA . GLU A 1 190 ? -20.560 2.476 1.264 1.00 40.06 190 GLU A CA 1
ATOM 1515 C C . GLU A 1 190 ? -19.709 3.716 0.950 1.00 40.06 190 GLU A C 1
ATOM 1517 O O . GLU A 1 190 ? -18.827 4.098 1.722 1.00 40.06 190 GLU A O 1
ATOM 1522 N N . GLN A 1 191 ? -19.949 4.328 -0.210 1.00 30.02 191 GLN A N 1
ATOM 1523 C CA . GLN A 1 191 ? -19.372 5.619 -0.577 1.00 30.02 191 GLN A CA 1
ATOM 1524 C C . GLN A 1 191 ? -19.946 6.680 0.367 1.00 30.02 191 GLN A C 1
ATOM 1526 O O . GLN A 1 191 ? -21.082 7.121 0.202 1.00 30.02 191 GLN A O 1
ATOM 1531 N N . VAL A 1 192 ? -19.172 7.094 1.369 1.00 42.19 192 VAL A N 1
ATOM 1532 C CA . VAL A 1 192 ? -19.545 8.224 2.223 1.00 42.19 192 VAL A CA 1
ATOM 1533 C C . VAL A 1 192 ? -19.150 9.503 1.493 1.00 42.19 192 VAL A C 1
ATOM 1535 O O . VAL A 1 192 ? -17.973 9.849 1.416 1.00 42.19 192 VAL A O 1
ATOM 1538 N N . THR A 1 193 ? -20.137 10.215 0.950 1.00 32.75 193 THR A N 1
ATOM 1539 C CA . THR A 1 193 ? -19.953 11.558 0.393 1.00 32.75 193 THR A CA 1
ATOM 1540 C C . THR A 1 193 ? -19.481 12.496 1.504 1.00 32.75 193 THR A C 1
ATOM 1542 O O . THR A 1 193 ? -20.265 12.885 2.371 1.00 32.75 193 THR A O 1
ATOM 1545 N N . GLY A 1 194 ? -18.190 12.828 1.517 1.00 36.16 194 GLY A N 1
ATOM 1546 C CA . GLY A 1 194 ? -17.651 13.859 2.396 1.00 36.16 194 GLY A CA 1
ATOM 1547 C C . GLY A 1 194 ? -18.208 15.224 1.998 1.00 36.16 194 GLY A C 1
ATOM 1548 O O . GLY A 1 194 ? -18.098 15.629 0.844 1.00 36.16 194 GLY A O 1
ATOM 1549 N N . GLU A 1 195 ? -18.822 15.929 2.944 1.00 39.88 195 GLU A N 1
ATOM 1550 C CA . GLU A 1 195 ? -19.199 17.330 2.772 1.00 39.88 195 GLU A CA 1
ATOM 1551 C C . GLU A 1 195 ? -17.925 18.178 2.634 1.00 39.88 195 GLU A C 1
ATOM 1553 O O . GLU A 1 195 ? -17.019 18.106 3.468 1.00 39.88 195 GLU A O 1
ATOM 1558 N N . GLN A 1 196 ? -17.840 18.959 1.556 1.00 31.19 196 GLN A N 1
ATOM 1559 C CA . GLN A 1 196 ? -16.756 19.911 1.327 1.00 31.19 196 GLN A CA 1
ATOM 1560 C C . GLN A 1 196 ? -16.828 21.013 2.389 1.00 31.19 196 GLN A C 1
ATOM 1562 O O . GLN A 1 196 ? -17.677 21.900 2.323 1.00 31.19 196 GLN A O 1
ATOM 1567 N N . VAL A 1 197 ? -15.924 20.976 3.367 1.00 42.72 197 VAL A N 1
ATOM 1568 C CA . VAL A 1 197 ? -15.740 22.094 4.295 1.00 42.72 197 VAL A CA 1
ATOM 1569 C C . VAL A 1 197 ? -14.937 23.165 3.562 1.00 42.72 197 VAL A C 1
ATOM 1571 O O . VAL A 1 197 ? -13.744 23.000 3.312 1.00 42.72 197 VAL A O 1
ATOM 1574 N N . THR A 1 198 ? -15.595 24.262 3.192 1.00 33.19 1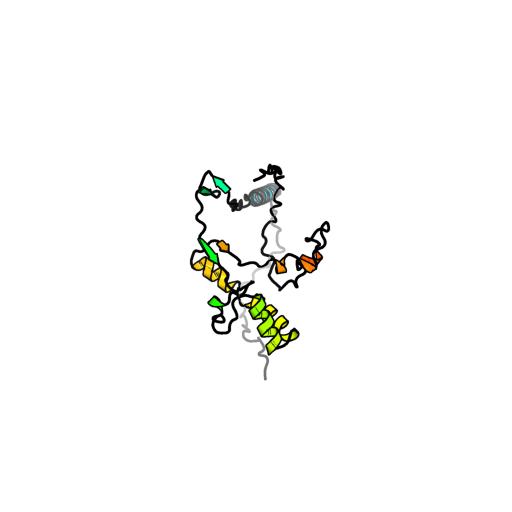98 THR A N 1
ATOM 1575 C CA . THR A 1 198 ? -14.951 25.437 2.596 1.00 33.19 198 THR A CA 1
ATOM 1576 C C . THR A 1 198 ? -13.915 26.003 3.566 1.00 33.19 198 THR A C 1
ATOM 1578 O O . THR A 1 198 ? -14.271 26.618 4.572 1.00 33.19 198 THR A O 1
ATOM 1581 N N . GLY A 1 199 ? -12.632 25.784 3.282 1.00 37.81 199 GLY A N 1
ATOM 1582 C CA . GLY A 1 199 ? -11.540 26.441 3.991 1.00 37.81 199 GLY A CA 1
ATOM 1583 C C . GLY A 1 199 ? -11.499 27.926 3.634 1.00 37.81 199 GLY A C 1
ATOM 1584 O O . GLY A 1 199 ? -11.397 28.284 2.462 1.00 37.81 199 GLY A O 1
ATOM 1585 N N . GLU A 1 200 ? -11.590 28.792 4.638 1.00 39.72 200 GLU A N 1
ATOM 1586 C CA . GLU A 1 200 ? -11.372 30.229 4.488 1.00 39.72 200 GLU A CA 1
ATOM 1587 C C . GLU A 1 200 ? -9.893 30.487 4.162 1.00 39.72 200 GLU A C 1
ATOM 1589 O O . GLU A 1 200 ? -8.996 30.097 4.912 1.00 39.72 200 GLU A O 1
ATOM 1594 N N . GLN A 1 201 ? -9.623 31.121 3.017 1.00 33.62 201 GLN A N 1
ATOM 1595 C CA . GLN A 1 201 ? -8.276 31.559 2.661 1.00 33.62 201 GLN A CA 1
ATOM 1596 C C . GLN A 1 201 ? -7.918 32.806 3.467 1.00 33.62 201 GLN A C 1
ATOM 1598 O O . GLN A 1 201 ? -8.424 33.896 3.201 1.00 33.62 201 GLN A O 1
ATOM 1603 N N . VAL A 1 202 ? -7.015 32.659 4.434 1.00 46.28 202 VAL A N 1
ATOM 1604 C CA . VAL A 1 202 ? -6.431 33.800 5.142 1.00 46.28 202 VAL A CA 1
ATOM 1605 C C . VAL A 1 202 ? -5.242 34.304 4.325 1.00 46.28 202 VAL A C 1
ATOM 1607 O O . VAL A 1 202 ? -4.224 33.624 4.202 1.00 46.28 202 VAL A O 1
ATOM 1610 N N . ALA A 1 203 ? -5.388 35.491 3.733 1.00 36.44 203 ALA A N 1
ATOM 1611 C CA . ALA A 1 203 ? -4.326 36.162 2.992 1.00 36.44 203 ALA A CA 1
ATOM 1612 C C . ALA A 1 203 ? -3.141 36.474 3.923 1.00 36.44 203 ALA A C 1
ATOM 1614 O O . ALA A 1 203 ? -3.289 37.185 4.916 1.00 36.44 203 ALA A O 1
ATOM 1615 N N . GLY A 1 204 ? -1.964 35.932 3.602 1.00 39.28 204 GLY A N 1
ATOM 1616 C CA . GLY A 1 204 ? -0.718 36.242 4.298 1.00 39.28 204 GLY A CA 1
ATOM 1617 C C . GLY A 1 204 ? -0.264 37.671 4.002 1.00 39.28 204 GLY A C 1
ATOM 1618 O O . GLY A 1 204 ? -0.156 38.073 2.845 1.00 39.28 204 GLY A O 1
ATOM 1619 N N . GLU A 1 205 ? -0.003 38.441 5.053 1.00 39.50 205 GLU A N 1
ATOM 1620 C CA . GLU A 1 205 ? 0.517 39.803 4.969 1.00 39.50 205 GLU A CA 1
ATOM 1621 C C . GLU A 1 205 ? 2.032 39.760 4.685 1.00 39.50 205 GLU A C 1
ATOM 1623 O O . GLU A 1 205 ? 2.810 39.190 5.454 1.00 39.50 205 GLU A O 1
ATOM 1628 N N . ASN A 1 206 ? 2.465 40.335 3.557 1.00 35.97 206 ASN A N 1
ATOM 1629 C CA . ASN A 1 206 ? 3.882 40.443 3.204 1.00 35.97 206 ASN A CA 1
ATOM 1630 C C . ASN A 1 206 ? 4.580 41.438 4.139 1.00 35.97 206 ASN A C 1
ATOM 1632 O O . ASN A 1 206 ? 4.363 42.645 4.044 1.00 35.97 206 ASN A O 1
ATOM 1636 N N . THR A 1 207 ? 5.470 40.944 4.997 1.00 40.66 207 THR A N 1
ATOM 1637 C CA . THR A 1 207 ? 6.423 41.780 5.735 1.00 40.66 207 THR A CA 1
ATOM 1638 C C . THR A 1 207 ? 7.722 41.870 4.940 1.00 40.66 207 THR A C 1
ATOM 1640 O O . THR A 1 207 ? 8.445 40.892 4.768 1.00 40.66 207 THR A O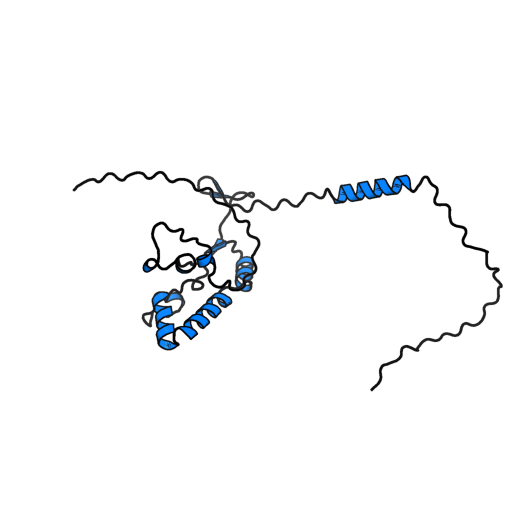 1
ATOM 1643 N N . THR A 1 208 ? 7.989 43.058 4.408 1.00 41.06 208 THR A N 1
ATOM 1644 C CA . THR A 1 208 ? 9.231 43.412 3.716 1.00 41.06 208 THR A CA 1
ATOM 1645 C C . THR A 1 208 ? 10.386 43.466 4.722 1.00 41.06 208 THR A C 1
ATOM 1647 O O . THR A 1 208 ? 10.237 44.086 5.777 1.00 41.06 208 THR A O 1
ATOM 1650 N N . MET A 1 209 ? 11.522 42.835 4.401 1.00 38.78 209 MET A N 1
ATOM 1651 C CA . MET A 1 209 ? 12.816 43.130 5.038 1.00 38.78 209 MET A CA 1
ATOM 1652 C C . MET A 1 209 ? 13.511 44.294 4.338 1.00 38.78 209 MET A C 1
ATOM 1654 O O . MET A 1 209 ? 13.349 44.407 3.101 1.00 38.78 209 MET A O 1
#

pLDDT: mean 72.49, std 22.03, range [30.02, 97.62]

Secondary structure (DSSP, 8-state):
--PPP-----PPPPPPP---PPPSS-------TTTHHHHHHHHHHHHHHHTTPPP--------EEETTEEEETTEE----EEE-TTSSS-BTTTTT-GGGT--BHHHHHHHHHHHH-HHHHHHHHHHHHHHHS-HHHHHHHHHTT--EEE----GGGTS--TTT--TTS-TT-TTGGGS-----------------------PPP----

Foldseek 3Di:
DDDDDPDPDDDDDDDDDDDDDDDPDDPPDPPDPPPVVVVVVVVVVVVVVVVPDPDPPDAQPDWDDDPPAIAGPVGGDDAQEDELAPQAWDACVVVVCVVVVQGTRVSVLVVCCVPPNDVVSVVVNLCSNLPSDDPVNVVVCVVVPGDYYDYPHDCQLQFDDPVPDDPPDDRPDVVSVPPPPSDDPPPPDDPDPDDDDDDDDDDDDDDDD